Protein AF-0000000075233741 (afdb_homodimer)

Secondary structure (DSSP, 8-state):
-EEEEEEEEEEETTEEEEEEEEEETTT-EEEEEETTEEEEEEETTS--EEEEE-GGG-EEEEEE-STTT-EEEEETTEEHHHHHHHHHHHEEEEEEE-TTS-EEEEEEESSTTS--EEETTEEPS-PEEE---SSEEEEEEEETTEEEEEEEEEEEEEEEEEEETTEEEPBP---B-/-EEEEEEEEEEETTEEEEEEEEEETTT-EEEEEETTEEEEEEETTS--EEEEE-GGG-EEEEEE-STTT-EEEEETTEEHHHHHHHHHHHEEEEEEE-TTS-EEEEEEESSTTS--EEETTEEPS-PEEE---SSEEEEEEEETTEEEEEEEEEEEEEEEEEEETTEEEPBP---B-

Sequence (354 aa):
MSMIIRRYDIPISYRWYEIVIEVEKESGRRKIFLDSALKVEDQVYQLVAHILDIQEGTKILIKDFDDTFGYTVIVGEKTLDQHIQDHSLTHTTWEVTLPGAAKTKVVANKEPKEETVYFRGKKLPGIKRTKVLAAFCDLEWKYNEVEFKIEFRLERTWTETLVMDKTIVDHFQPRQGMSMIIRRYDIPISYRWYEIVIEVEKESGRRKIFLDSALKVEDQVYQLVAHILDIQEGTKILIKDFDDTFGYTVIVGEKTLDQHIQDHSLTHTTWEVTLPGAAKTKVVANKEPKEETVYFRGKKLPGIKRTKVLAAFCDLEWKYNEVEFKIEFRLERTWTETLVMDKTIVDHFQPRQG

Nearest PDB structures (foldseek):
  6vis-assembly1_A  TM=2.564E-01  e=1.716E+00  Homo sapiens
  6wp1-assembly2_D  TM=2.550E-01  e=1.806E+00  Homo sapiens
  6e6l-assembly1_A-2  TM=2.573E-01  e=3.173E+00  Homo sapiens
  6e7m-assembly1_A  TM=2.531E-01  e=2.721E+00  Homo sapiens
  6e51-assembly1_A  TM=2.012E-01  e=4.314E+00  Homo sapiens

Solvent-accessible surface area (backbone atoms only — not comparable to full-atom values): 19240 Å² total; per-residue (Å²): 108,62,30,45,49,35,37,34,50,42,81,54,80,58,20,74,42,41,39,37,34,30,33,25,65,84,79,37,38,24,36,34,24,51,72,85,38,81,73,44,76,48,52,64,85,53,82,48,75,48,78,45,81,43,83,92,76,45,41,32,38,40,27,48,54,57,84,44,68,37,72,46,47,28,48,70,91,32,46,47,69,57,48,49,51,59,45,55,74,48,36,45,45,31,60,46,70,48,90,97,45,68,76,40,48,43,27,30,46,49,46,84,84,55,83,46,43,19,47,77,40,37,72,58,77,78,65,40,80,40,65,82,47,98,49,32,37,31,42,34,40,73,57,96,90,39,48,37,34,37,44,35,36,55,37,80,39,60,42,76,44,43,28,52,73,88,36,80,51,62,71,54,77,77,44,81,42,107,61,30,45,50,35,36,35,50,43,81,54,82,61,20,76,43,39,38,37,34,31,35,24,66,86,79,34,38,23,36,32,23,52,72,85,38,81,73,45,74,48,53,64,85,53,81,44,73,47,78,44,82,42,84,94,78,43,42,34,39,39,29,51,66,50,85,45,69,38,70,42,48,27,50,68,94,32,46,47,69,57,48,49,51,57,46,56,73,48,34,45,45,30,61,44,70,49,90,96,44,68,78,42,49,42,26,31,44,49,46,80,84,58,77,47,42,20,48,76,43,38,72,59,77,80,67,40,79,39,65,81,47,99,47,32,37,31,42,35,40,75,57,95,89,39,48,38,32,38,44,34,36,56,36,79,38,60,42,77,43,44,27,50,74,90,36,79,51,62,71,54,77,78,44,82,42

Structure (mmCIF, N/CA/C/O backbone):
data_AF-0000000075233741-model_v1
#
loop_
_entity.id
_entity.type
_entity.pdbx_description
1 polymer 'DUF4140 domain-containing protein'
#
loop_
_atom_site.group_PDB
_atom_site.id
_atom_site.type_symbol
_atom_site.label_atom_id
_atom_site.label_alt_id
_atom_site.label_comp_id
_atom_site.label_asym_id
_atom_site.label_entity_id
_atom_site.label_seq_id
_atom_site.pdbx_PDB_ins_code
_atom_site.Cartn_x
_atom_site.Cartn_y
_atom_site.Cartn_z
_atom_site.occupancy
_atom_site.B_iso_or_equiv
_atom_site.auth_seq_id
_atom_site.auth_comp_id
_atom_site.auth_asym_id
_atom_site.auth_atom_id
_atom_site.pdbx_PDB_model_num
ATOM 1 N N . MET A 1 1 ? 27.438 11.867 -4.887 1 67.62 1 MET A N 1
ATOM 2 C CA . MET A 1 1 ? 26.062 11.734 -5.355 1 67.62 1 MET A CA 1
ATOM 3 C C . MET A 1 1 ? 25.234 10.883 -4.395 1 67.62 1 MET A C 1
ATOM 5 O O . MET A 1 1 ? 25.656 9.805 -3.99 1 67.62 1 MET A O 1
ATOM 9 N N . SER A 1 2 ? 24.266 11.523 -3.67 1 74.75 2 SER A N 1
ATOM 10 C CA . SER A 1 2 ? 23.422 10.812 -2.725 1 74.75 2 SER A CA 1
ATOM 11 C C . SER A 1 2 ? 22.156 10.281 -3.406 1 74.75 2 SER A C 1
ATOM 13 O O . SER A 1 2 ? 21.672 10.875 -4.371 1 74.75 2 SER A O 1
ATOM 15 N N . MET A 1 3 ? 21.859 9.023 -3.02 1 74.06 3 MET A N 1
ATOM 16 C CA . MET A 1 3 ? 20.656 8.398 -3.564 1 74.06 3 MET A CA 1
ATOM 17 C C . MET A 1 3 ? 19.688 8.023 -2.451 1 74.06 3 MET A C 1
ATOM 19 O O . MET A 1 3 ? 20.109 7.578 -1.381 1 74.06 3 MET A O 1
ATOM 23 N N . ILE A 1 4 ? 18.406 8.328 -2.746 1 78.69 4 ILE A N 1
ATOM 24 C CA . ILE A 1 4 ? 17.391 7.844 -1.825 1 78.69 4 ILE A CA 1
ATOM 25 C C . ILE A 1 4 ? 17.141 6.355 -2.072 1 78.69 4 ILE A C 1
ATOM 27 O O . ILE A 1 4 ? 16.797 5.957 -3.188 1 78.69 4 ILE A O 1
ATOM 31 N N . ILE A 1 5 ? 17.281 5.555 -1.015 1 76.25 5 ILE A N 1
ATOM 32 C CA . ILE A 1 5 ? 17.156 4.113 -1.216 1 76.25 5 ILE A CA 1
ATOM 33 C C . ILE A 1 5 ? 15.828 3.631 -0.645 1 76.25 5 ILE A C 1
ATOM 35 O O . ILE A 1 5 ? 15.281 2.615 -1.089 1 76.25 5 ILE A O 1
ATOM 39 N N . ARG A 1 6 ? 15.258 4.391 0.344 1 81.44 6 ARG A N 1
ATOM 40 C CA . ARG A 1 6 ? 13.992 3.977 0.932 1 81.44 6 ARG A CA 1
ATOM 41 C C . ARG A 1 6 ? 13.172 5.184 1.379 1 81.44 6 ARG A C 1
ATOM 43 O O . ARG A 1 6 ? 13.734 6.207 1.771 1 81.44 6 ARG A O 1
ATOM 50 N N . ARG A 1 7 ? 11.945 4.969 1.289 1 85.38 7 ARG A N 1
ATOM 51 C CA . ARG A 1 7 ? 10.977 5.918 1.831 1 85.38 7 ARG A CA 1
ATOM 52 C C . ARG A 1 7 ? 9.867 5.195 2.59 1 85.38 7 ARG A C 1
ATOM 54 O O . ARG A 1 7 ? 9.359 4.172 2.129 1 85.38 7 ARG A O 1
ATOM 61 N N . TYR A 1 8 ? 9.562 5.668 3.729 1 88.69 8 TYR A N 1
ATOM 62 C CA . TYR A 1 8 ? 8.477 5.102 4.523 1 88.69 8 TYR A CA 1
ATOM 63 C C . TYR A 1 8 ? 7.484 6.184 4.945 1 88.69 8 TYR A C 1
ATOM 65 O O . TYR A 1 8 ? 7.883 7.23 5.465 1 88.69 8 TYR A O 1
ATOM 73 N N . ASP A 1 9 ? 6.262 5.961 4.652 1 91.06 9 ASP A N 1
ATOM 74 C CA . ASP A 1 9 ? 5.184 6.793 5.184 1 91.06 9 ASP A CA 1
ATOM 75 C C . ASP A 1 9 ? 4.574 6.164 6.434 1 91.06 9 ASP A C 1
ATOM 77 O O . ASP A 1 9 ? 4.188 4.992 6.422 1 91.06 9 ASP A O 1
ATOM 81 N N . ILE A 1 10 ? 4.492 6.953 7.465 1 92.31 10 ILE A N 1
ATOM 82 C CA . ILE A 1 10 ? 4.078 6.398 8.75 1 92.31 10 ILE A CA 1
ATOM 83 C C . ILE A 1 10 ? 2.971 7.258 9.352 1 92.31 10 ILE A C 1
ATOM 85 O O . ILE A 1 10 ? 3.189 8.43 9.672 1 92.31 10 ILE A O 1
ATOM 89 N N . PRO A 1 11 ? 1.856 6.66 9.492 1 93.38 11 PRO A N 1
ATOM 90 C CA . PRO A 1 11 ? 0.782 7.418 10.141 1 93.38 11 PRO A CA 1
ATOM 91 C C . PRO A 1 11 ? 0.886 7.41 11.664 1 93.38 11 PRO A C 1
ATOM 93 O O . PRO A 1 11 ? 0.882 6.34 12.281 1 93.38 11 PRO A O 1
ATOM 96 N N . ILE A 1 12 ? 1.012 8.656 12.305 1 90.5 12 ILE A N 1
ATOM 97 C CA . ILE A 1 12 ? 1.014 8.789 13.75 1 90.5 12 ILE A CA 1
ATOM 98 C C . ILE A 1 12 ? 0.085 9.93 14.164 1 90.5 12 ILE A C 1
ATOM 100 O O . ILE A 1 12 ? 0.279 11.078 13.758 1 90.5 12 ILE A O 1
ATOM 104 N N . SER A 1 13 ? -0.897 9.734 15.062 1 84.44 13 SER A N 1
ATOM 105 C CA . SER A 1 13 ? -1.799 10.734 15.617 1 84.44 13 SER A CA 1
ATOM 106 C C . SER A 1 13 ? -2.428 11.586 14.516 1 84.44 13 SER A C 1
ATOM 108 O O . SER A 1 13 ? -2.406 12.812 14.578 1 84.44 13 SER A O 1
ATOM 110 N N . TYR A 1 14 ? -2.922 10.992 13.438 1 87.94 14 TYR A N 1
ATOM 111 C CA . TYR A 1 14 ? -3.668 11.602 12.344 1 87.94 14 TYR A CA 1
ATOM 112 C C . TYR A 1 14 ? -2.746 12.414 11.438 1 87.94 14 TYR A C 1
ATOM 114 O O . TYR A 1 14 ? -3.203 13.289 10.695 1 87.94 14 TYR A O 1
ATOM 122 N N . ARG A 1 15 ? -1.486 12.195 11.656 1 90.06 15 ARG A N 1
ATOM 123 C CA . ARG A 1 15 ? -0.48 12.805 10.797 1 90.06 15 ARG A CA 1
ATOM 124 C C . ARG A 1 15 ? 0.412 11.75 10.156 1 90.06 15 ARG A C 1
ATOM 126 O O . ARG A 1 15 ? 0.735 10.742 10.789 1 90.06 15 ARG A O 1
ATOM 133 N N . TRP A 1 16 ? 0.786 12.016 8.922 1 92.25 16 TRP A N 1
ATOM 134 C CA . TRP A 1 16 ? 1.686 11.102 8.227 1 92.25 16 TRP A CA 1
ATOM 135 C C . TRP A 1 16 ? 3.111 11.641 8.219 1 92.25 16 TRP A C 1
ATOM 137 O O . TRP A 1 16 ? 3.346 12.789 7.832 1 92.25 16 TRP A O 1
ATOM 147 N N . TYR A 1 17 ? 4.008 10.883 8.703 1 91.94 17 TYR A N 1
ATOM 148 C CA . TYR A 1 17 ? 5.434 11.188 8.688 1 91.94 17 TYR A CA 1
ATOM 149 C C . TYR A 1 17 ? 6.137 10.438 7.562 1 91.94 17 TYR A C 1
ATOM 151 O O . TYR A 1 17 ? 5.645 9.414 7.086 1 91.94 17 TYR A O 1
ATOM 159 N N . GLU A 1 18 ? 7.176 11.008 7.191 1 91.56 18 GLU A N 1
ATOM 160 C CA . GLU A 1 18 ? 7.973 10.359 6.148 1 91.56 18 GLU A CA 1
ATOM 161 C C . GLU A 1 18 ? 9.406 10.125 6.617 1 91.56 18 GLU A C 1
ATOM 163 O O . GLU A 1 18 ? 10.039 11.023 7.164 1 91.56 18 GLU A O 1
ATOM 168 N N . ILE A 1 19 ? 9.859 8.93 6.441 1 91.06 19 ILE A N 1
ATOM 169 C CA . ILE A 1 19 ? 11.266 8.602 6.648 1 91.06 19 ILE A CA 1
ATOM 170 C C . ILE A 1 19 ? 11.953 8.383 5.301 1 91.06 19 ILE A C 1
ATOM 172 O O . ILE A 1 19 ? 11.438 7.652 4.449 1 91.06 19 ILE A O 1
ATOM 176 N N . VAL A 1 20 ? 13.031 9.039 5.117 1 88.06 20 VAL A N 1
ATOM 177 C CA . VAL A 1 20 ? 13.805 8.883 3.889 1 88.06 20 VAL A CA 1
ATOM 178 C C . VAL A 1 20 ? 15.219 8.414 4.227 1 88.06 20 VAL A C 1
ATOM 180 O O . VAL A 1 20 ? 15.875 8.969 5.113 1 88.06 20 VAL A O 1
ATOM 183 N N . ILE A 1 21 ? 15.656 7.473 3.611 1 84.94 21 ILE A N 1
ATOM 184 C CA . ILE A 1 21 ? 17.016 6.973 3.773 1 84.94 21 ILE A CA 1
ATOM 185 C C . ILE A 1 21 ? 17.828 7.25 2.508 1 84.94 21 ILE A C 1
ATOM 187 O O . ILE A 1 21 ? 17.484 6.754 1.43 1 84.94 21 ILE A O 1
ATOM 191 N N . GLU A 1 22 ? 18.797 7.98 2.723 1 83.94 22 GLU A N 1
ATOM 192 C CA . GLU A 1 22 ? 19.703 8.359 1.639 1 83.94 22 GLU A CA 1
ATOM 193 C C . GLU A 1 22 ? 21.094 7.785 1.854 1 83.94 22 GLU A C 1
ATOM 195 O O . GLU A 1 22 ? 21.578 7.738 2.984 1 83.94 22 GLU A O 1
ATOM 200 N N . VAL A 1 23 ? 21.719 7.41 0.748 1 79.31 23 VAL A N 1
ATOM 201 C CA . VAL A 1 23 ? 23.078 6.895 0.831 1 79.31 23 VAL A CA 1
ATOM 202 C C . VAL A 1 23 ? 23.953 7.598 -0.196 1 79.31 23 VAL A C 1
ATOM 204 O O . VAL A 1 23 ? 23.562 7.762 -1.354 1 79.31 23 VAL A O 1
ATOM 207 N N . GLU A 1 24 ? 25.016 8.07 0.326 1 79.62 24 GLU A N 1
ATOM 208 C CA . GLU A 1 24 ? 26.031 8.586 -0.583 1 79.62 24 GLU A CA 1
ATOM 209 C C . GLU A 1 24 ? 26.859 7.453 -1.189 1 79.62 24 GLU A C 1
ATOM 211 O O . GLU A 1 24 ? 27.484 6.684 -0.466 1 79.62 24 GLU A O 1
ATOM 216 N N . LYS A 1 25 ? 26.906 7.461 -2.439 1 70.62 25 LYS A N 1
ATOM 217 C CA . LYS A 1 25 ? 27.5 6.332 -3.154 1 70.62 25 LYS A CA 1
ATOM 218 C C . LYS A 1 25 ? 29 6.246 -2.906 1 70.62 25 LYS A C 1
ATOM 220 O O . LYS A 1 25 ? 29.531 5.156 -2.693 1 70.62 25 LYS A O 1
ATOM 225 N N . GLU A 1 26 ? 29.703 7.305 -3.021 1 76.12 26 GLU A N 1
ATOM 226 C CA . GLU A 1 26 ? 31.156 7.312 -2.945 1 76.12 26 GLU A CA 1
ATOM 227 C C . GLU A 1 26 ? 31.641 7.004 -1.529 1 76.12 26 GLU A C 1
ATOM 229 O O . GLU A 1 26 ? 32.531 6.168 -1.336 1 76.12 26 GLU A O 1
ATOM 234 N N . SER A 1 27 ? 31.016 7.516 -0.591 1 79.12 27 SER A N 1
ATOM 235 C CA . SER A 1 27 ? 31.5 7.422 0.781 1 79.12 27 SER A CA 1
ATOM 236 C C . SER A 1 27 ? 30.781 6.32 1.549 1 79.12 27 SER A C 1
ATOM 238 O O . SER A 1 27 ? 31.25 5.883 2.604 1 79.12 27 SER A O 1
ATOM 240 N N . GLY A 1 28 ? 29.562 5.934 1.057 1 77 28 GLY A N 1
ATOM 241 C CA . GLY A 1 28 ? 28.75 4.984 1.804 1 77 28 GLY A CA 1
ATOM 242 C C . GLY A 1 28 ? 28.047 5.609 2.99 1 77 28 GLY A C 1
ATOM 243 O O . GLY A 1 28 ? 27.438 4.906 3.803 1 77 28 GLY A O 1
ATOM 244 N N . ARG A 1 29 ? 28.125 6.914 3.004 1 86.19 29 ARG A N 1
ATOM 245 C CA . ARG A 1 29 ? 27.453 7.621 4.09 1 86.19 29 ARG A CA 1
ATOM 246 C C . ARG A 1 29 ? 25.938 7.543 3.941 1 86.19 29 ARG A C 1
ATOM 248 O O . ARG A 1 29 ? 25.406 7.766 2.854 1 86.19 29 ARG A O 1
ATOM 255 N N . ARG A 1 30 ? 25.266 7.105 5.031 1 86.38 30 ARG A N 1
ATOM 256 C CA . ARG A 1 30 ? 23.812 6.992 5.062 1 86.38 30 ARG A CA 1
ATOM 257 C C . ARG A 1 30 ? 23.203 8.102 5.902 1 86.38 30 ARG A C 1
ATOM 259 O O . ARG A 1 30 ? 23.688 8.414 6.988 1 86.38 30 ARG A O 1
ATOM 266 N N . LYS A 1 31 ? 22.266 8.656 5.332 1 91 31 LYS A N 1
ATOM 267 C CA . LYS A 1 31 ? 21.5 9.68 6.031 1 91 31 LYS A CA 1
ATOM 268 C C . LYS A 1 31 ? 20.031 9.289 6.145 1 91 31 LYS A C 1
ATOM 270 O O . LYS A 1 31 ? 19.438 8.836 5.168 1 91 31 LYS A O 1
ATOM 275 N N . ILE A 1 32 ? 19.5 9.414 7.324 1 90.5 32 ILE A N 1
ATOM 276 C CA . ILE A 1 32 ? 18.094 9.148 7.551 1 90.5 32 ILE A CA 1
ATOM 277 C C . ILE A 1 32 ? 17.375 10.438 7.945 1 90.5 32 ILE A C 1
ATOM 279 O O . ILE A 1 32 ? 17.781 11.109 8.898 1 90.5 32 ILE A O 1
ATOM 283 N N . PHE A 1 33 ? 16.406 10.711 7.199 1 93.19 33 PHE A N 1
ATOM 284 C CA . PHE A 1 33 ? 15.641 11.93 7.43 1 93.19 33 PHE A CA 1
ATOM 285 C C . PHE A 1 33 ? 14.25 11.602 7.957 1 93.19 33 PHE A C 1
ATOM 287 O O . PHE A 1 33 ? 13.617 10.641 7.504 1 93.19 33 PHE A O 1
ATOM 294 N N . LEU A 1 34 ? 13.742 12.352 8.898 1 92.5 34 LEU A N 1
ATOM 295 C CA . LEU A 1 34 ? 12.352 12.375 9.352 1 92.5 34 LEU A CA 1
ATOM 296 C C . LEU A 1 34 ? 11.695 13.711 9.023 1 92.5 34 LEU A C 1
ATOM 298 O O . LEU A 1 34 ? 12.031 14.734 9.617 1 92.5 34 LEU A O 1
ATOM 302 N N . ASP A 1 35 ? 10.727 13.695 8.141 1 89.75 35 ASP A N 1
ATOM 303 C CA . ASP A 1 35 ? 10.102 14.914 7.648 1 89.75 35 ASP A CA 1
ATOM 304 C C . ASP A 1 35 ? 11.148 15.953 7.262 1 89.75 35 ASP A C 1
ATOM 306 O O . ASP A 1 35 ? 11.094 17.109 7.711 1 89.75 35 ASP A O 1
ATOM 310 N N . SER A 1 36 ? 12.164 15.602 6.559 1 89.38 36 SER A N 1
ATOM 311 C CA . SER A 1 36 ? 13.203 16.438 5.953 1 89.38 36 SER A CA 1
ATOM 312 C C . SER A 1 36 ? 14.273 16.812 6.973 1 89.38 36 SER A C 1
ATOM 314 O O . SER A 1 36 ? 15.258 17.469 6.629 1 89.38 36 SER A O 1
ATOM 316 N N . ALA A 1 37 ? 14.031 16.438 8.258 1 92.56 37 ALA A N 1
ATOM 317 C CA . ALA A 1 37 ? 15.055 16.672 9.266 1 92.56 37 ALA A CA 1
ATOM 318 C C . ALA A 1 37 ? 16.047 15.523 9.328 1 92.56 37 ALA A C 1
ATOM 320 O O . ALA A 1 37 ? 15.664 14.367 9.484 1 92.56 37 ALA A O 1
ATOM 321 N N . LEU A 1 38 ? 17.297 15.82 9.328 1 94.56 38 LEU A N 1
ATOM 322 C CA . LEU A 1 38 ? 18.344 14.805 9.445 1 94.56 38 LEU A CA 1
ATOM 323 C C . LEU A 1 38 ? 18.406 14.258 10.867 1 94.56 38 LEU A C 1
ATOM 325 O O . LEU A 1 38 ? 18.625 15.016 11.812 1 94.56 38 LEU A O 1
ATOM 329 N N . LYS A 1 39 ? 18.188 12.977 10.953 1 92.56 39 LYS A N 1
ATOM 330 C CA . LYS A 1 39 ? 18.141 12.383 12.281 1 92.56 39 LYS A CA 1
ATOM 331 C C . LYS A 1 39 ? 19.375 11.508 12.539 1 92.56 39 LYS A C 1
ATOM 333 O O . LYS A 1 39 ? 19.828 11.406 13.68 1 92.56 39 LYS A O 1
ATOM 338 N N . VAL A 1 40 ? 19.812 10.836 11.5 1 91.31 40 VAL A N 1
ATOM 339 C CA . VAL A 1 40 ? 20.906 9.883 11.648 1 91.31 40 VAL A CA 1
ATOM 340 C C . VAL A 1 40 ? 21.891 10.062 10.492 1 91.31 40 VAL A C 1
ATOM 342 O O . VAL A 1 40 ? 21.5 10.289 9.352 1 91.31 40 VAL A O 1
ATOM 345 N N . GLU A 1 41 ? 23.109 10.023 10.797 1 91.44 41 GLU A N 1
ATOM 346 C CA . GLU A 1 41 ? 24.172 9.93 9.812 1 91.44 41 GLU A CA 1
ATOM 347 C C . GLU A 1 41 ? 25.188 8.844 10.195 1 91.44 41 GLU A C 1
ATOM 349 O O . GLU A 1 41 ? 25.734 8.859 11.297 1 91.44 41 GLU A O 1
ATOM 354 N N . ASP A 1 42 ? 25.297 7.883 9.406 1 88.62 42 ASP A N 1
ATOM 355 C CA . ASP A 1 42 ? 26.25 6.809 9.672 1 88.62 42 ASP A CA 1
ATOM 356 C C . ASP A 1 42 ? 26.719 6.156 8.375 1 88.62 42 ASP A C 1
ATOM 358 O O . ASP A 1 42 ? 26.672 6.777 7.312 1 88.62 42 ASP A O 1
ATOM 362 N N . GLN A 1 43 ? 27.312 4.883 8.539 1 81.19 43 GLN A N 1
ATOM 363 C CA . GLN A 1 43 ? 27.766 4.137 7.371 1 81.19 43 GLN A CA 1
ATOM 364 C C . GLN A 1 43 ? 26.781 3.031 7.012 1 81.19 43 GLN A C 1
ATOM 366 O O . GLN A 1 43 ? 26.328 2.281 7.883 1 81.19 43 GLN A O 1
ATOM 371 N N . VAL A 1 44 ? 26.422 2.971 5.727 1 74.62 44 VAL A N 1
ATOM 372 C CA . VAL A 1 44 ? 25.391 2.064 5.238 1 74.62 44 VAL A CA 1
ATOM 373 C C . VAL A 1 44 ? 25.797 0.618 5.508 1 74.62 44 VAL A C 1
ATOM 375 O O . VAL A 1 44 ? 24.938 -0.261 5.645 1 74.62 44 VAL A O 1
ATOM 378 N N . TYR A 1 45 ? 27.047 0.293 5.652 1 69.38 45 TYR A N 1
ATOM 379 C CA . TYR A 1 45 ? 27.531 -1.072 5.82 1 69.38 45 TYR A CA 1
ATOM 380 C C . TYR A 1 45 ? 27.469 -1.501 7.281 1 69.38 45 TYR A C 1
ATOM 382 O O . TYR A 1 45 ? 27.656 -2.678 7.598 1 69.38 45 TYR A O 1
ATOM 390 N N . GLN A 1 46 ? 27.156 -0.524 8.117 1 69.06 46 GLN A N 1
ATOM 391 C CA . GLN A 1 46 ? 26.984 -0.877 9.523 1 69.06 46 GLN A CA 1
ATOM 392 C C . GLN A 1 46 ? 25.516 -1.235 9.812 1 69.06 46 GLN A C 1
ATOM 394 O O . GLN A 1 46 ? 24.609 -0.479 9.477 1 69.06 46 GLN A O 1
ATOM 399 N N . LEU A 1 47 ? 25.344 -2.562 9.984 1 62.69 47 LEU A N 1
ATOM 400 C CA . LEU A 1 47 ? 24 -2.975 10.398 1 62.69 47 LEU A CA 1
ATOM 401 C C . LEU A 1 47 ? 23.625 -2.344 11.734 1 62.69 47 LEU A C 1
ATOM 403 O O . LEU A 1 47 ? 24.25 -2.639 12.758 1 62.69 47 LEU A O 1
ATOM 407 N N . VAL A 1 48 ? 22.922 -1.278 11.578 1 70.12 48 VAL A N 1
ATOM 408 C CA . VAL A 1 48 ? 22.578 -0.615 12.836 1 70.12 48 VAL A CA 1
ATOM 409 C C . VAL A 1 48 ? 21.078 -0.423 12.938 1 70.12 48 VAL A C 1
ATOM 411 O O . VAL A 1 48 ? 20.359 -0.545 11.938 1 70.12 48 VAL A O 1
ATOM 414 N N . ALA A 1 49 ? 20.625 -0.511 14.172 1 81.88 49 ALA A N 1
ATOM 415 C CA . ALA A 1 49 ? 19.266 -0.128 14.523 1 81.88 49 ALA A CA 1
ATOM 416 C C . ALA A 1 49 ? 19.219 1.278 15.117 1 81.88 49 ALA A C 1
ATOM 418 O O . ALA A 1 49 ? 20.094 1.651 15.906 1 81.88 49 ALA A O 1
ATOM 419 N N . HIS A 1 50 ? 18.406 2.111 14.531 1 88.44 50 HIS A N 1
ATOM 420 C CA . HIS A 1 50 ? 18.234 3.469 15.039 1 88.44 50 HIS A CA 1
ATOM 421 C C . HIS A 1 50 ? 16.828 3.686 15.586 1 88.44 50 HIS A C 1
ATOM 423 O O . HIS A 1 50 ? 15.859 3.17 15.023 1 88.44 50 HIS A O 1
ATOM 429 N N . ILE A 1 51 ? 16.781 4.355 16.672 1 88.62 51 ILE A N 1
ATOM 430 C CA . ILE A 1 51 ? 15.492 4.75 17.234 1 88.62 51 ILE A CA 1
ATOM 431 C C . ILE A 1 51 ? 15.242 6.234 16.969 1 88.62 51 ILE A C 1
ATOM 433 O O . ILE A 1 51 ? 16.094 7.074 17.281 1 88.62 51 ILE A O 1
ATOM 437 N N . LEU A 1 52 ? 14.195 6.484 16.297 1 90.69 52 LEU A N 1
ATOM 438 C CA . LEU A 1 52 ? 13.773 7.859 16.047 1 90.69 52 LEU A CA 1
ATOM 439 C C . LEU A 1 52 ? 12.609 8.242 16.953 1 90.69 52 LEU A C 1
ATOM 441 O O . LEU A 1 52 ? 11.633 7.504 17.078 1 90.69 52 LEU A O 1
ATOM 445 N N . ASP A 1 53 ? 12.75 9.352 17.562 1 88.19 53 ASP A N 1
ATOM 446 C CA . ASP A 1 53 ? 11.695 9.867 18.422 1 88.19 53 ASP A CA 1
ATOM 447 C C . ASP A 1 53 ? 10.758 10.797 17.656 1 88.19 53 ASP A C 1
ATOM 449 O O . ASP A 1 53 ? 11.203 11.766 17.047 1 88.19 53 ASP A O 1
ATOM 453 N N . ILE A 1 54 ? 9.562 10.242 17.578 1 81.44 54 ILE A N 1
ATOM 454 C CA . ILE A 1 54 ? 8.547 11.109 16.984 1 81.44 54 ILE A CA 1
ATOM 455 C C . ILE A 1 54 ? 7.812 11.867 18.094 1 81.44 54 ILE A C 1
ATOM 457 O O . ILE A 1 54 ? 7.809 11.438 19.25 1 81.44 54 ILE A O 1
ATOM 461 N N . GLN A 1 55 ? 7.215 12.914 17.672 1 69.56 55 GLN A N 1
ATOM 462 C CA . GLN A 1 55 ? 6.453 13.703 18.641 1 69.56 55 GLN A CA 1
ATOM 463 C C . GLN A 1 55 ? 5.383 12.867 19.328 1 69.56 55 GLN A C 1
ATOM 465 O O . GLN A 1 55 ? 4.977 11.82 18.797 1 69.56 55 GLN A O 1
ATOM 470 N N . GLU A 1 56 ? 5.121 13.07 20.5 1 67.62 56 GLU A N 1
ATOM 471 C CA . GLU A 1 56 ? 4.043 12.555 21.328 1 67.62 56 GLU A CA 1
ATOM 472 C C . GLU A 1 56 ? 4.426 11.219 21.969 1 67.62 56 GLU A C 1
ATOM 474 O O . GLU A 1 56 ? 3.561 10.383 22.25 1 67.62 56 GLU A O 1
ATOM 479 N N . GLY A 1 57 ? 5.695 10.836 21.828 1 75.19 57 GLY A N 1
ATOM 480 C CA . GLY A 1 57 ? 6.141 9.695 22.609 1 75.19 57 GLY A CA 1
ATOM 481 C C . GLY A 1 57 ? 6.25 8.422 21.797 1 75.19 57 GLY A C 1
ATOM 482 O O . GLY A 1 57 ? 6.645 7.375 22.328 1 75.19 57 GLY A O 1
ATOM 483 N N . THR A 1 58 ? 5.91 8.5 20.547 1 84.12 58 THR A N 1
ATOM 484 C CA . THR A 1 58 ? 6.023 7.309 19.719 1 84.12 58 THR A CA 1
ATOM 485 C C . THR A 1 58 ? 7.453 7.137 19.219 1 84.12 58 THR A C 1
ATOM 487 O O . THR A 1 58 ? 8.094 8.109 18.812 1 84.12 58 THR A O 1
ATOM 490 N N . LYS A 1 59 ? 7.902 5.863 19.375 1 88.69 59 LYS A N 1
ATOM 491 C CA . LYS A 1 59 ? 9.242 5.543 18.906 1 88.69 59 LYS A CA 1
ATOM 492 C C . LYS A 1 59 ? 9.18 4.672 17.641 1 88.69 59 LYS A C 1
ATOM 494 O O . LYS A 1 59 ? 8.328 3.789 17.531 1 88.69 59 LYS A O 1
ATOM 499 N N . ILE A 1 60 ? 10.086 5.016 16.734 1 89.06 60 ILE A N 1
ATOM 500 C CA . ILE A 1 60 ? 10.227 4.207 15.523 1 89.06 60 ILE A CA 1
ATOM 501 C C . ILE A 1 60 ? 11.594 3.537 15.508 1 89.06 60 ILE A C 1
ATOM 503 O O . ILE A 1 60 ? 12.625 4.207 15.664 1 89.06 60 ILE A O 1
ATOM 507 N N . LEU A 1 61 ? 11.57 2.311 15.453 1 87.31 61 LEU A N 1
ATOM 508 C CA . LEU A 1 61 ? 12.812 1.557 15.297 1 87.31 61 LEU A CA 1
ATOM 509 C C . LEU A 1 61 ? 13.047 1.202 13.828 1 87.31 61 LEU A C 1
ATOM 511 O O . LEU A 1 61 ? 12.172 0.645 13.172 1 87.31 61 LEU A O 1
ATOM 515 N N . ILE A 1 62 ? 14.109 1.604 13.273 1 84.56 62 ILE A N 1
ATOM 516 C CA . ILE A 1 62 ? 14.531 1.23 11.93 1 84.56 62 ILE A CA 1
ATOM 517 C C . ILE A 1 62 ? 15.758 0.32 12 1 84.56 62 ILE A C 1
ATOM 519 O O . ILE A 1 62 ? 16.797 0.707 12.547 1 84.56 62 ILE A O 1
ATOM 523 N N . LYS A 1 63 ? 15.516 -0.838 11.562 1 81.19 63 LYS A N 1
ATOM 524 C CA . LYS A 1 63 ? 16.594 -1.809 11.641 1 81.19 63 LYS A CA 1
ATOM 525 C C . LYS A 1 63 ? 16.969 -2.334 10.258 1 81.19 63 LYS A C 1
ATOM 527 O O . LYS A 1 63 ? 16.094 -2.646 9.453 1 81.19 63 LYS A O 1
ATOM 532 N N . ASP A 1 64 ? 18.281 -2.252 10.086 1 68.12 64 ASP A N 1
ATOM 533 C CA . ASP A 1 64 ? 18.781 -2.871 8.867 1 68.12 64 ASP A CA 1
ATOM 534 C C . ASP A 1 64 ? 18.609 -4.387 8.914 1 68.12 64 ASP A C 1
ATOM 536 O O . ASP A 1 64 ? 18.828 -5.012 9.953 1 68.12 64 ASP A O 1
ATOM 540 N N . PHE A 1 65 ? 17.688 -4.82 8.203 1 61.38 65 PHE A N 1
ATOM 541 C CA . PHE A 1 65 ? 17.578 -6.273 8.227 1 61.38 65 PHE A CA 1
ATOM 542 C C . PHE A 1 65 ? 18.875 -6.922 7.781 1 61.38 65 PHE A C 1
ATOM 544 O O . PHE A 1 65 ? 19.969 -6.461 8.141 1 61.38 65 PHE A O 1
ATOM 551 N N . ASP A 1 66 ? 18.812 -7.781 6.641 1 56 66 ASP A N 1
ATOM 552 C CA . ASP A 1 66 ? 19.922 -8.586 6.129 1 56 66 ASP A CA 1
ATOM 553 C C . ASP A 1 66 ? 20.656 -7.848 5.016 1 56 66 ASP A C 1
ATOM 555 O O . ASP A 1 66 ? 20.328 -6.703 4.695 1 56 66 ASP A O 1
ATOM 559 N N . ASP A 1 67 ? 21.734 -8.367 4.676 1 49.59 67 ASP A N 1
ATOM 560 C CA . ASP A 1 67 ? 22.641 -7.93 3.617 1 49.59 67 ASP A CA 1
ATOM 561 C C . ASP A 1 67 ? 21.859 -7.434 2.402 1 49.59 67 ASP A C 1
ATOM 563 O O . ASP A 1 67 ? 22.453 -7.07 1.384 1 49.59 67 ASP A O 1
ATOM 567 N N . THR A 1 68 ? 20.469 -7.32 2.615 1 48.91 68 THR A N 1
ATOM 568 C CA . THR A 1 68 ? 19.703 -6.977 1.42 1 48.91 68 THR A CA 1
ATOM 569 C C . THR A 1 68 ? 19.203 -5.531 1.487 1 48.91 68 THR A C 1
ATOM 571 O O . THR A 1 68 ? 18.359 -5.121 0.695 1 48.91 68 THR A O 1
ATOM 574 N N . PHE A 1 69 ? 19.984 -4.676 2.314 1 53.66 69 PHE A N 1
ATOM 575 C CA . PHE A 1 69 ? 19.625 -3.275 2.49 1 53.66 69 PHE A CA 1
ATOM 576 C C . PHE A 1 69 ? 18.125 -3.131 2.766 1 53.66 69 PHE A C 1
ATOM 578 O O . PHE A 1 69 ? 17.5 -2.15 2.354 1 53.66 69 PHE A O 1
ATOM 585 N N . GLY A 1 70 ? 17.562 -4.215 3.242 1 63.72 70 GLY A N 1
ATOM 586 C CA . GLY A 1 70 ? 16.188 -4.102 3.713 1 63.72 70 GLY A CA 1
ATOM 587 C C . GLY A 1 70 ? 16.078 -3.504 5.102 1 63.72 70 GLY A C 1
ATOM 588 O O . GLY A 1 70 ? 17.062 -3.486 5.852 1 63.72 70 GLY A O 1
ATOM 589 N N . TYR A 1 71 ? 15.078 -2.721 5.254 1 75.31 71 TYR A N 1
ATOM 590 C CA . TYR A 1 71 ? 14.859 -2.115 6.562 1 75.31 71 TYR A CA 1
ATOM 591 C C . TYR A 1 71 ? 13.555 -2.613 7.18 1 75.31 71 TYR A C 1
ATOM 593 O O . TYR A 1 71 ? 12.578 -2.848 6.473 1 75.31 71 TYR A O 1
ATOM 601 N N . THR A 1 72 ? 13.711 -3.01 8.422 1 78.56 72 THR A N 1
ATOM 602 C CA . THR A 1 72 ? 12.508 -3.215 9.219 1 78.56 72 THR A CA 1
ATOM 603 C C . THR A 1 72 ? 12.164 -1.956 10.008 1 78.56 72 THR A C 1
ATOM 605 O O . THR A 1 72 ? 13.031 -1.355 10.641 1 78.56 72 THR A O 1
ATOM 608 N N . VAL A 1 73 ? 11 -1.558 9.812 1 86.69 73 VAL A N 1
ATOM 609 C CA . VAL A 1 73 ? 10.523 -0.39 10.547 1 86.69 73 VAL A CA 1
ATOM 610 C C . VAL A 1 73 ? 9.461 -0.815 11.555 1 86.69 73 VAL A C 1
ATOM 612 O O . VAL A 1 73 ? 8.484 -1.475 11.195 1 86.69 73 VAL A O 1
ATOM 615 N N . ILE A 1 74 ? 9.703 -0.518 12.812 1 88.25 74 ILE A N 1
ATOM 616 C CA . ILE A 1 74 ? 8.773 -0.828 13.898 1 88.25 74 ILE A CA 1
ATOM 617 C C . ILE A 1 74 ? 8.258 0.467 14.523 1 88.25 74 ILE A C 1
ATOM 619 O O . ILE A 1 74 ? 9.039 1.349 14.875 1 88.25 74 ILE A O 1
ATOM 623 N N . VAL A 1 75 ? 7.059 0.634 14.57 1 91.75 75 VAL A N 1
ATOM 624 C CA . VAL A 1 75 ? 6.414 1.787 15.188 1 91.75 75 VAL A CA 1
ATOM 625 C C . VAL A 1 75 ? 5.77 1.373 16.516 1 91.75 75 VAL A C 1
ATOM 627 O O . VAL A 1 75 ? 4.793 0.62 16.531 1 91.75 75 VAL A O 1
ATOM 630 N N . GLY A 1 76 ? 6.297 1.866 17.594 1 88.19 76 GLY A N 1
ATOM 631 C CA . GLY A 1 76 ? 5.871 1.338 18.875 1 88.19 76 GLY A CA 1
ATOM 632 C C . GLY A 1 76 ? 6.191 -0.135 19.047 1 88.19 76 GLY A C 1
ATOM 633 O O . GLY A 1 76 ? 7.359 -0.512 19.172 1 88.19 76 GLY A O 1
ATOM 634 N N . GLU A 1 77 ? 5.164 -0.999 19 1 87.56 77 GLU A N 1
ATOM 635 C CA . GLU A 1 77 ? 5.367 -2.43 19.203 1 87.56 77 GLU A CA 1
ATOM 636 C C . GLU A 1 77 ? 4.941 -3.227 17.984 1 87.56 77 GLU A C 1
ATOM 638 O O . GLU A 1 77 ? 4.879 -4.457 18.016 1 87.56 77 GLU A O 1
ATOM 643 N N . LYS A 1 78 ? 4.691 -2.498 16.906 1 90.38 78 LYS A N 1
ATOM 644 C CA . LYS A 1 78 ? 4.164 -3.156 15.719 1 90.38 78 LYS A CA 1
ATOM 645 C C . LYS A 1 78 ? 5.059 -2.9 14.508 1 90.38 78 LYS A C 1
ATOM 647 O O . LYS A 1 78 ? 5.695 -1.851 14.406 1 90.38 78 LYS A O 1
ATOM 652 N N . THR A 1 79 ? 5.035 -3.863 13.625 1 87.19 79 THR A N 1
ATOM 653 C CA . THR A 1 79 ? 5.672 -3.6 12.344 1 87.19 79 THR A CA 1
ATOM 654 C C . THR A 1 79 ? 4.961 -2.467 11.602 1 87.19 79 THR A C 1
ATOM 656 O O . THR A 1 79 ? 3.789 -2.191 11.859 1 87.19 79 THR A O 1
ATOM 659 N N . LEU A 1 80 ? 5.629 -1.812 10.703 1 88.69 80 LEU A N 1
ATOM 660 C CA . LEU A 1 80 ? 5.027 -0.721 9.945 1 88.69 80 LEU A CA 1
ATOM 661 C C . LEU A 1 80 ? 3.795 -1.202 9.188 1 88.69 80 LEU A C 1
ATOM 663 O O . LEU A 1 80 ? 2.771 -0.517 9.156 1 88.69 80 LEU A O 1
ATOM 667 N N . ASP A 1 81 ? 3.906 -2.398 8.625 1 82.25 81 ASP A N 1
ATOM 668 C CA . ASP A 1 81 ? 2.783 -2.949 7.875 1 82.25 81 ASP A CA 1
ATOM 669 C C . ASP A 1 81 ? 1.545 -3.086 8.758 1 82.25 81 ASP A C 1
ATOM 671 O O . ASP A 1 81 ? 0.45 -2.672 8.375 1 82.25 81 ASP A O 1
ATOM 675 N N . GLN A 1 82 ? 1.703 -3.678 9.891 1 83.69 82 GLN A N 1
ATOM 676 C CA . GLN A 1 82 ? 0.596 -3.854 10.828 1 83.69 82 GLN A CA 1
ATOM 677 C C . GLN A 1 82 ? 0.058 -2.508 11.297 1 83.69 82 GLN A C 1
ATOM 679 O O . GLN A 1 82 ? -1.155 -2.328 11.43 1 83.69 82 GLN A O 1
ATOM 684 N N . HIS A 1 83 ? 0.986 -1.653 11.562 1 90.81 83 HIS A N 1
ATOM 685 C CA . HIS A 1 83 ? 0.614 -0.32 12.023 1 90.81 83 HIS A CA 1
ATOM 686 C C . HIS A 1 83 ? -0.253 0.397 11 1 90.81 83 HIS A C 1
ATOM 688 O O . HIS A 1 83 ? -1.276 0.99 11.344 1 90.81 83 HIS A O 1
ATOM 694 N N . ILE A 1 84 ? 0.115 0.288 9.742 1 88.62 84 ILE A N 1
ATOM 695 C CA . ILE A 1 84 ? -0.627 0.932 8.664 1 88.62 84 ILE A CA 1
ATOM 696 C C . ILE A 1 84 ? -1.984 0.253 8.492 1 88.62 84 ILE A C 1
ATOM 698 O O . ILE A 1 84 ? -3 0.924 8.297 1 88.62 84 ILE A O 1
ATOM 702 N N . GLN A 1 85 ? -2.002 -1.039 8.594 1 83.69 85 GLN A N 1
ATOM 703 C CA . GLN A 1 85 ? -3.258 -1.773 8.5 1 83.69 85 GLN A CA 1
ATOM 704 C C . GLN A 1 85 ? -4.234 -1.342 9.586 1 83.69 85 GLN A C 1
ATOM 706 O O . GLN A 1 85 ? -5.41 -1.094 9.312 1 83.69 85 GLN A O 1
ATOM 711 N N . ASP A 1 86 ? -3.709 -1.234 10.789 1 88.06 86 ASP A N 1
ATOM 712 C CA . ASP A 1 86 ? -4.551 -0.791 11.891 1 88.06 86 ASP A CA 1
ATOM 713 C C . ASP A 1 86 ? -5.113 0.605 11.633 1 88.06 86 ASP A C 1
ATOM 715 O O . ASP A 1 86 ? -6.293 0.864 11.883 1 88.06 86 ASP A O 1
ATOM 719 N N . HIS A 1 87 ? -4.266 1.432 11.18 1 90.44 87 HIS A N 1
ATOM 720 C CA . HIS A 1 87 ? -4.684 2.791 10.859 1 90.44 87 HIS A CA 1
ATOM 721 C C . HIS A 1 87 ? -5.754 2.793 9.766 1 90.44 87 HIS A C 1
ATOM 723 O O . HIS A 1 87 ? -6.746 3.516 9.867 1 90.44 87 HIS A O 1
ATOM 729 N N . SER A 1 88 ? -5.578 1.955 8.781 1 87.25 88 SER A N 1
ATOM 730 C CA . SER A 1 88 ? -6.461 1.927 7.625 1 87.25 88 SER A CA 1
ATOM 731 C C . SER A 1 88 ? -7.828 1.353 7.98 1 87.25 88 SER A C 1
ATOM 733 O O . SER A 1 88 ? -8.797 1.533 7.242 1 87.25 88 SER A O 1
ATOM 735 N N . LEU A 1 89 ? -7.969 0.69 9.133 1 84.19 89 LEU A N 1
ATOM 736 C CA . LEU A 1 89 ? -9.25 0.134 9.562 1 84.19 89 LEU A CA 1
ATOM 737 C C . LEU A 1 89 ? -10.195 1.239 10.008 1 84.19 89 LEU A C 1
ATOM 739 O O . LEU A 1 89 ? -11.414 1.112 9.867 1 84.19 89 LEU A O 1
ATOM 743 N N . THR A 1 90 ? -9.602 2.344 10.438 1 89.38 90 THR A N 1
ATOM 744 C CA . THR A 1 90 ? -10.469 3.334 11.062 1 89.38 90 THR A CA 1
ATOM 745 C C . THR A 1 90 ? -10.352 4.68 10.352 1 89.38 90 THR A C 1
ATOM 747 O O . THR A 1 90 ? -11.234 5.535 10.484 1 89.38 90 THR A O 1
ATOM 750 N N . HIS A 1 91 ? -9.227 4.852 9.656 1 93 91 HIS A N 1
ATOM 751 C CA . HIS A 1 91 ? -9.016 6.156 9.047 1 93 91 HIS A CA 1
ATOM 752 C C . HIS A 1 91 ? -8.664 6.016 7.566 1 93 91 HIS A C 1
ATOM 754 O O . HIS A 1 91 ? -8.148 4.984 7.137 1 93 91 HIS A O 1
ATOM 760 N N . THR A 1 92 ? -8.992 7.035 6.875 1 92.56 92 THR A N 1
ATOM 761 C CA . THR A 1 92 ? -8.617 7.156 5.473 1 92.56 92 THR A CA 1
ATOM 762 C C . THR A 1 92 ? -7.805 8.422 5.234 1 92.56 92 THR A C 1
ATOM 764 O O . THR A 1 92 ? -7.949 9.406 5.965 1 92.56 92 THR A O 1
ATOM 767 N N . THR A 1 93 ? -6.918 8.328 4.309 1 94.75 93 THR A N 1
ATOM 768 C CA . THR A 1 93 ? -6.039 9.453 4.016 1 94.75 93 THR A CA 1
ATOM 769 C C . THR A 1 93 ? -6.074 9.797 2.529 1 94.75 93 THR A C 1
ATOM 771 O O . THR A 1 93 ? -6.121 8.906 1.683 1 94.75 93 THR A O 1
ATOM 774 N N . TRP A 1 94 ? -6.102 11.047 2.219 1 94.19 94 TRP A N 1
ATOM 775 C CA . TRP A 1 94 ? -5.914 11.594 0.876 1 94.19 94 TRP A CA 1
ATOM 776 C C . TRP A 1 94 ? -4.734 12.562 0.838 1 94.19 94 TRP A C 1
ATOM 778 O O . TRP A 1 94 ? -4.371 13.141 1.861 1 94.19 94 TRP A O 1
ATOM 788 N N . GLU A 1 95 ? -4.113 12.609 -0.265 1 92.56 95 GLU 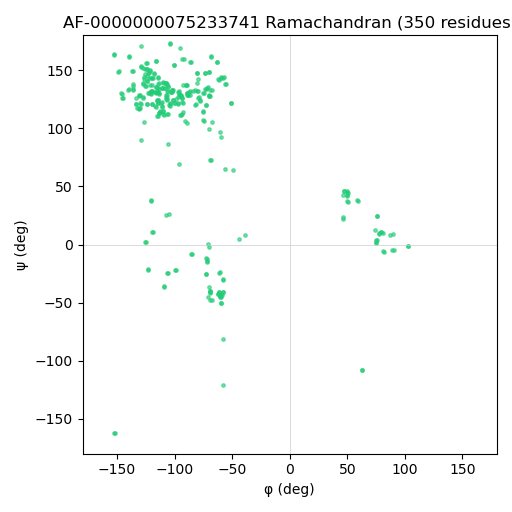A N 1
ATOM 789 C CA . GLU A 1 95 ? -3.084 13.617 -0.486 1 92.56 95 GLU A CA 1
ATOM 790 C C . GLU A 1 95 ? -3.574 14.703 -1.436 1 92.56 95 GLU A C 1
ATOM 792 O O . GLU A 1 95 ? -4.043 14.414 -2.535 1 92.56 95 GLU A O 1
ATOM 797 N N . VAL A 1 96 ? -3.477 15.938 -0.981 1 92.56 96 VAL A N 1
ATOM 798 C CA . VAL A 1 96 ? -3.973 17.062 -1.772 1 92.56 96 VAL A CA 1
ATOM 799 C C . VAL A 1 96 ? -2.869 18.094 -1.948 1 92.56 96 VAL A C 1
ATOM 801 O O . VAL A 1 96 ? -1.922 18.156 -1.159 1 92.56 96 VAL A O 1
ATOM 804 N N . THR A 1 97 ? -2.965 18.781 -3.035 1 90.38 97 THR A N 1
ATOM 805 C CA . THR A 1 97 ? -2.098 19.922 -3.287 1 90.38 97 THR A CA 1
ATOM 806 C C . THR A 1 97 ? -2.906 21.219 -3.332 1 90.38 97 THR A C 1
ATOM 808 O O . THR A 1 97 ? -3.725 21.406 -4.234 1 90.38 97 THR A O 1
ATOM 811 N N . LEU A 1 98 ? -2.688 22.016 -2.324 1 86.75 98 LEU A N 1
ATOM 812 C CA . LEU A 1 98 ? -3.361 23.312 -2.27 1 86.75 98 LEU A CA 1
ATOM 813 C C . LEU A 1 98 ? -2.648 24.328 -3.15 1 86.75 98 LEU A C 1
ATOM 815 O O . LEU A 1 98 ? -1.444 24.219 -3.391 1 86.75 98 LEU A O 1
ATOM 819 N N . PRO A 1 99 ? -3.443 25.203 -3.674 1 84.12 99 PRO A N 1
ATOM 820 C CA . PRO A 1 99 ? -2.795 26.234 -4.477 1 84.12 99 PRO A CA 1
ATOM 821 C C . PRO A 1 99 ? -1.643 26.922 -3.74 1 84.12 99 PRO A C 1
ATOM 823 O O . PRO A 1 99 ? -1.833 27.453 -2.645 1 84.12 99 PRO A O 1
ATOM 826 N N . GLY A 1 100 ? -0.458 26.844 -4.328 1 84.31 100 GLY A N 1
ATOM 827 C CA . GLY A 1 100 ? 0.712 27.516 -3.787 1 84.31 100 GLY A CA 1
ATOM 828 C C . GLY A 1 100 ? 1.288 26.828 -2.566 1 84.31 100 GLY A C 1
ATOM 829 O O . GLY A 1 100 ? 2.133 27.391 -1.867 1 84.31 100 GLY A O 1
ATOM 830 N N . ALA A 1 101 ? 0.718 25.766 -2.213 1 82.25 101 ALA A N 1
ATOM 831 C CA . ALA A 1 101 ? 1.181 25.078 -1.01 1 82.25 101 ALA A CA 1
ATOM 832 C C . ALA A 1 101 ? 1.747 23.703 -1.347 1 82.25 101 ALA A C 1
ATOM 834 O O . ALA A 1 101 ? 1.529 23.188 -2.445 1 82.25 101 ALA A O 1
ATOM 835 N N . ALA A 1 102 ? 2.525 23.25 -0.495 1 81.69 102 ALA A N 1
ATOM 836 C CA . ALA A 1 102 ? 3.074 21.906 -0.648 1 81.69 102 ALA A CA 1
ATOM 837 C C . ALA A 1 102 ? 1.988 20.844 -0.471 1 81.69 102 ALA A C 1
ATOM 839 O O . ALA A 1 102 ? 0.919 21.125 0.075 1 81.69 102 ALA A O 1
ATOM 840 N N . LYS A 1 103 ? 2.303 19.688 -0.947 1 86.75 103 LYS A N 1
ATOM 841 C CA . LYS A 1 103 ? 1.405 18.562 -0.754 1 86.75 103 LYS A CA 1
ATOM 842 C C . LYS A 1 103 ? 1.123 18.328 0.727 1 86.75 103 LYS A C 1
ATOM 844 O O . LYS A 1 103 ? 2.014 18.484 1.565 1 86.75 103 LYS A O 1
ATOM 849 N N . THR A 1 104 ? -0.171 18.047 0.937 1 87.62 104 THR A N 1
ATOM 850 C CA . THR A 1 104 ? -0.567 17.75 2.311 1 87.62 104 THR A CA 1
ATOM 851 C C . THR A 1 104 ? -1.573 16.609 2.355 1 87.62 104 THR A C 1
ATOM 853 O O . THR A 1 104 ? -2.139 16.234 1.327 1 87.62 104 THR A O 1
ATOM 856 N N . LYS A 1 105 ? -1.688 16.047 3.535 1 92.69 105 LYS A N 1
ATOM 857 C CA . LYS A 1 105 ? -2.576 14.891 3.68 1 92.69 105 LYS A CA 1
ATOM 858 C C . LYS A 1 105 ? -3.824 15.258 4.477 1 92.69 105 LYS A C 1
ATOM 860 O O . LYS A 1 105 ? -3.748 16.016 5.453 1 92.69 105 LYS A O 1
ATOM 865 N N . VAL A 1 106 ? -4.902 14.844 3.994 1 93.44 106 VAL A N 1
ATOM 866 C CA . VAL A 1 106 ? -6.168 14.898 4.711 1 93.44 106 VAL A CA 1
ATOM 867 C C . VAL A 1 106 ? -6.477 13.531 5.32 1 93.44 106 VAL A C 1
ATOM 869 O O . VAL A 1 106 ? -6.48 12.523 4.617 1 93.44 106 VAL A O 1
ATOM 872 N N . VAL A 1 107 ? -6.637 13.484 6.605 1 94.81 107 VAL A N 1
ATOM 873 C CA . VAL A 1 107 ? -6.969 12.242 7.297 1 94.81 107 VAL A CA 1
ATOM 874 C C . VAL A 1 107 ? -8.367 12.344 7.898 1 94.81 107 VAL A C 1
ATOM 876 O O . VAL A 1 107 ? -8.719 13.359 8.508 1 94.81 107 VAL A O 1
ATOM 879 N N . ALA A 1 108 ? -9.188 11.398 7.664 1 94.06 108 ALA A N 1
ATOM 880 C CA . ALA A 1 108 ? -10.539 11.398 8.211 1 94.06 108 ALA A CA 1
ATOM 881 C C . ALA A 1 108 ? -10.914 10.023 8.75 1 94.06 108 ALA A C 1
ATOM 883 O O . ALA A 1 108 ? -10.383 9.008 8.297 1 94.06 108 ALA A O 1
ATOM 884 N N . ASN A 1 109 ? -11.766 10.031 9.789 1 91.75 109 ASN A N 1
ATOM 885 C CA . ASN A 1 109 ? -12.375 8.773 10.211 1 91.75 109 ASN A CA 1
ATOM 886 C C . ASN A 1 109 ? -13.234 8.164 9.109 1 91.75 109 ASN A C 1
ATOM 888 O O . ASN A 1 109 ? -13.898 8.883 8.367 1 91.75 109 ASN A O 1
ATOM 892 N N . LYS A 1 110 ? -13.172 6.867 9.039 1 89.31 110 LYS A N 1
ATOM 893 C CA . LYS A 1 110 ? -13.93 6.18 7.996 1 89.31 110 LYS A CA 1
ATOM 894 C C . LYS A 1 110 ? -15.422 6.203 8.297 1 89.31 110 LYS A C 1
ATOM 896 O O . LYS A 1 110 ? -16.25 5.914 7.418 1 89.31 110 LYS A O 1
ATOM 901 N N . GLU A 1 111 ? -15.828 6.609 9.531 1 85.38 111 GLU A N 1
ATOM 902 C CA . GLU A 1 111 ? -17.219 6.773 9.914 1 85.38 111 GLU A CA 1
ATOM 903 C C . GLU A 1 111 ? -17.547 8.234 10.195 1 85.38 111 GLU A C 1
ATOM 905 O O . GLU A 1 111 ? -16.75 8.953 10.805 1 85.38 111 GLU A O 1
ATOM 910 N N . PRO A 1 112 ? -18.688 8.656 9.648 1 80.56 112 PRO A N 1
ATOM 911 C CA . PRO A 1 112 ? -19.047 10.062 9.844 1 80.56 112 PR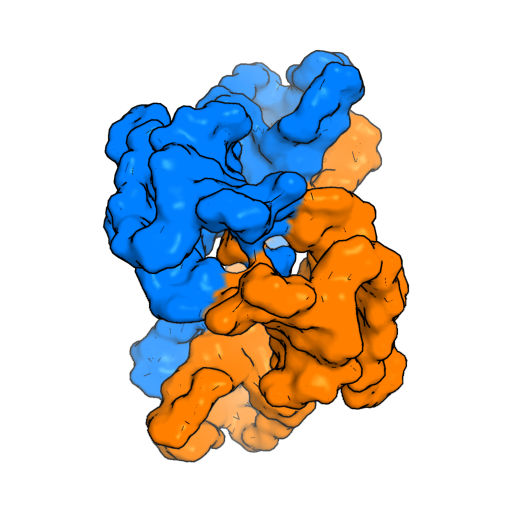O A CA 1
ATOM 912 C C . PRO A 1 112 ? -19.453 10.367 11.289 1 80.56 112 PRO A C 1
ATOM 914 O O . PRO A 1 112 ? -19.75 11.516 11.617 1 80.56 112 PRO A O 1
ATOM 917 N N . LYS A 1 113 ? -19.453 9.43 12.234 1 72.69 113 LYS A N 1
ATOM 918 C CA . LYS A 1 113 ? -19.875 9.68 13.602 1 72.69 113 LYS A CA 1
ATOM 919 C C . LYS A 1 113 ? -18.875 10.562 14.344 1 72.69 113 LYS A C 1
ATOM 921 O O . LYS A 1 113 ? -19.25 11.336 15.227 1 72.69 113 LYS A O 1
ATOM 926 N N . GLU A 1 114 ? -17.672 10.359 14.055 1 64.62 114 GLU A N 1
ATOM 927 C CA . GLU A 1 114 ? -16.656 11.164 14.727 1 64.62 114 GLU A CA 1
ATOM 928 C C . GLU A 1 114 ? -16.078 12.219 13.789 1 64.62 114 GLU A C 1
ATOM 930 O O . GLU A 1 114 ? -15.648 11.906 12.68 1 64.62 114 GLU A O 1
ATOM 935 N N . GLU A 1 115 ? -16.734 13.336 13.742 1 60.84 115 GLU A N 1
ATOM 936 C CA . GLU A 1 115 ? -16.391 14.477 12.891 1 60.84 115 GLU A CA 1
ATOM 937 C C . GLU A 1 115 ? -14.922 14.844 13.016 1 60.84 115 GLU A C 1
ATOM 939 O O . GLU A 1 115 ? -14.586 15.922 13.516 1 60.84 115 GLU A O 1
ATOM 944 N N . THR A 1 116 ? -14.117 13.797 12.539 1 81.88 116 THR A N 1
ATOM 945 C CA . THR A 1 116 ? -12.781 14.305 12.82 1 81.88 116 THR A CA 1
ATOM 946 C C . THR A 1 116 ? -11.898 14.211 11.578 1 81.88 116 THR A C 1
ATOM 948 O O . THR A 1 116 ? -11.484 13.125 11.18 1 81.88 116 THR A O 1
ATOM 951 N N . VAL A 1 117 ? -11.977 15.336 10.836 1 90.56 117 VAL A N 1
ATOM 952 C CA . VAL A 1 117 ? -11.023 15.5 9.742 1 90.56 117 VAL A CA 1
ATOM 953 C C . VAL A 1 117 ? -9.781 16.219 10.25 1 90.56 117 VAL A C 1
ATOM 955 O O . VAL A 1 117 ? -9.875 17.172 11.031 1 90.56 117 VAL A O 1
ATOM 958 N N . TYR A 1 118 ? -8.703 15.695 9.805 1 92.5 118 TYR A N 1
ATOM 959 C CA . TYR A 1 118 ? -7.434 16.234 10.273 1 92.5 118 TYR A CA 1
ATOM 960 C C . TYR A 1 118 ? -6.562 16.672 9.102 1 92.5 118 TYR A C 1
ATOM 962 O O . TYR A 1 118 ? -6.527 16 8.062 1 92.5 118 TYR A O 1
ATOM 970 N N . PHE A 1 119 ? -5.91 17.781 9.352 1 88.44 119 PHE A N 1
ATOM 971 C CA . PHE A 1 119 ? -4.855 18.266 8.469 1 88.44 119 PHE A CA 1
ATOM 972 C C . PHE A 1 119 ? -3.529 18.359 9.211 1 88.44 119 PHE A C 1
ATOM 974 O O . PHE A 1 119 ? -3.436 19.047 10.234 1 88.44 119 PHE A O 1
ATOM 981 N N . ARG A 1 120 ? -2.602 17.672 8.727 1 83.06 120 ARG A N 1
ATOM 982 C CA . ARG A 1 120 ? -1.278 17.656 9.344 1 83.06 120 ARG A CA 1
ATOM 983 C C . ARG A 1 120 ? -1.374 17.391 10.836 1 83.06 120 ARG A C 1
ATOM 985 O O . ARG A 1 120 ? -0.741 18.078 11.641 1 83.06 120 ARG A O 1
ATOM 992 N N . GLY A 1 121 ? -2.223 16.594 11.164 1 86.12 121 GLY A N 1
ATOM 993 C CA . GLY A 1 121 ? -2.334 16.141 12.547 1 86.12 121 GLY A CA 1
ATOM 994 C C . GLY A 1 121 ? -3.24 17.016 13.391 1 86.12 121 GLY A C 1
ATOM 995 O O . GLY A 1 121 ? -3.477 16.734 14.562 1 86.12 121 GLY A O 1
ATOM 996 N N . LYS A 1 122 ? -3.697 18.047 12.82 1 88.38 122 LYS A N 1
ATOM 997 C CA . LYS A 1 122 ? -4.578 18.953 13.555 1 88.38 122 LYS A CA 1
ATOM 998 C C . LYS A 1 122 ? -6.023 18.797 13.086 1 88.38 122 LYS A C 1
ATOM 1000 O O . LYS A 1 122 ? -6.293 18.781 11.883 1 88.38 122 LYS A O 1
ATOM 1005 N N . LYS A 1 123 ? -6.828 18.781 14.047 1 90.12 123 LYS A N 1
ATOM 1006 C CA . LYS A 1 123 ? -8.25 18.688 13.75 1 90.12 123 LYS A CA 1
ATOM 1007 C C . LYS A 1 123 ? -8.766 19.969 13.094 1 90.12 123 LYS A C 1
ATOM 1009 O O . LYS A 1 123 ? -8.445 21.062 13.547 1 90.12 123 LYS A O 1
ATOM 1014 N N . LEU A 1 124 ? -9.5 19.766 12.055 1 88.19 124 LEU A N 1
ATOM 1015 C CA . LEU A 1 124 ? -10.055 20.922 11.359 1 88.19 124 LEU A CA 1
ATOM 1016 C C . LEU A 1 124 ? -11.289 21.453 12.086 1 88.19 124 LEU A C 1
ATOM 1018 O O . LEU A 1 124 ? -12.188 20.688 12.43 1 88.19 124 LEU A O 1
ATOM 1022 N N . PRO A 1 125 ? -11.273 22.719 12.266 1 84.69 125 PRO A N 1
ATOM 1023 C CA . PRO A 1 125 ? -12.461 23.312 12.891 1 84.69 125 PRO A CA 1
ATOM 1024 C C . PRO A 1 125 ? -13.547 23.656 11.875 1 84.69 125 PRO A C 1
ATOM 1026 O O . PRO A 1 125 ? -13.273 23.75 10.68 1 84.69 125 PRO A O 1
ATOM 1029 N N . GLY A 1 126 ? -14.773 23.75 12.305 1 83.25 12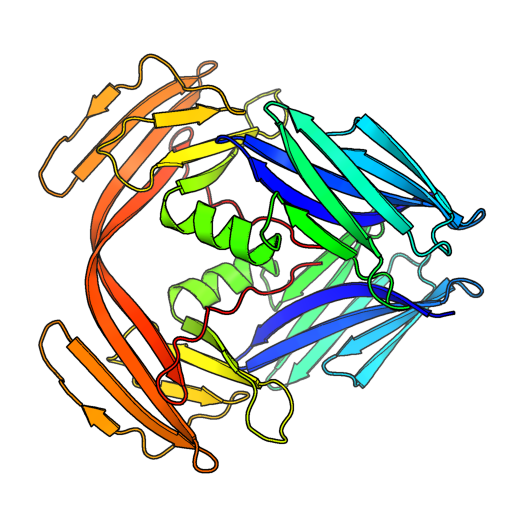6 GLY A N 1
ATOM 1030 C CA . GLY A 1 126 ? -15.875 24.312 11.531 1 83.25 126 GLY A CA 1
ATOM 1031 C C . GLY A 1 126 ? -16.375 23.375 10.445 1 83.25 126 GLY A C 1
ATOM 1032 O O . GLY A 1 126 ? -16.812 23.828 9.383 1 83.25 126 GLY A O 1
ATOM 1033 N N . ILE A 1 127 ? -16.172 22.203 10.633 1 88.69 127 ILE A N 1
ATOM 1034 C CA . ILE A 1 127 ? -16.688 21.266 9.648 1 88.69 127 ILE A CA 1
ATOM 1035 C C . ILE A 1 127 ? -18.219 21.219 9.727 1 88.69 127 ILE A C 1
ATOM 1037 O O . ILE A 1 127 ? -18.781 21.109 10.812 1 88.69 127 ILE A O 1
ATOM 1041 N N . LYS A 1 128 ? -18.859 21.406 8.602 1 88.38 128 LYS A N 1
ATOM 1042 C CA . LYS A 1 128 ? -20.312 21.344 8.508 1 88.38 128 LYS A CA 1
ATOM 1043 C C . LYS A 1 128 ? -20.781 19.969 8.062 1 88.38 128 LYS A C 1
ATOM 1045 O O . LYS A 1 128 ? -20.25 19.406 7.098 1 88.38 128 LYS A O 1
ATOM 1050 N N . ARG A 1 129 ? -21.656 19.469 8.812 1 87.25 129 ARG A N 1
ATOM 1051 C CA . ARG A 1 129 ? -22.297 18.219 8.414 1 87.25 129 ARG A CA 1
ATOM 1052 C C . ARG A 1 129 ? -23.578 18.484 7.629 1 87.25 129 ARG A C 1
ATOM 1054 O O . ARG A 1 129 ? -24.438 19.25 8.07 1 87.25 129 ARG A O 1
ATOM 1061 N N . THR A 1 130 ? -23.516 17.938 6.469 1 82.88 130 THR A N 1
ATOM 1062 C CA . THR A 1 130 ? -24.703 18.078 5.637 1 82.88 130 THR A CA 1
ATOM 1063 C C . THR A 1 130 ? -25.234 16.719 5.199 1 82.88 130 THR A C 1
ATOM 1065 O O . THR A 1 130 ? -24.484 15.742 5.141 1 82.88 130 THR A O 1
ATOM 1068 N N . LYS A 1 131 ? -26.562 16.484 4.828 1 74.44 131 LYS A N 1
ATOM 1069 C CA . LYS A 1 131 ? -27.219 15.273 4.355 1 74.44 131 LYS A CA 1
ATOM 1070 C C . LYS A 1 131 ? -27.094 14.148 5.379 1 74.44 131 LYS A C 1
ATOM 1072 O O . LYS A 1 131 ? -26.75 13.016 5.035 1 74.44 131 LYS A O 1
ATOM 1077 N N . VAL A 1 132 ? -27.203 14.57 6.609 1 69.19 132 VAL A N 1
ATOM 1078 C CA . VAL A 1 132 ? -27.109 13.609 7.699 1 69.19 132 VAL A CA 1
ATOM 1079 C C . VAL A 1 132 ? -28.344 12.695 7.684 1 69.19 132 VAL A C 1
ATOM 1081 O O . VAL A 1 132 ? -29.359 13 8.305 1 69.19 132 VAL A O 1
ATOM 1084 N N . LEU A 1 133 ? -28.266 11.875 6.699 1 76.56 133 LEU A N 1
ATOM 1085 C CA . LEU A 1 133 ? -29.281 10.844 6.578 1 76.56 133 LEU A CA 1
ATOM 1086 C C . LEU A 1 133 ? -28.734 9.484 7.008 1 76.56 133 LEU A C 1
ATOM 1088 O O . LEU A 1 133 ? -27.547 9.344 7.27 1 76.56 133 LEU A O 1
ATOM 1092 N N . ALA A 1 134 ? -29.609 8.5 7.082 1 76.62 134 ALA A N 1
ATOM 1093 C CA . ALA A 1 134 ? -29.266 7.176 7.582 1 76.62 134 ALA A CA 1
ATOM 1094 C C . ALA A 1 134 ? -28.125 6.566 6.762 1 76.62 134 ALA A C 1
ATOM 1096 O O . ALA A 1 134 ? -27.266 5.859 7.301 1 76.62 134 ALA A O 1
ATOM 1097 N N . ALA A 1 135 ? -28.047 6.918 5.488 1 84.94 135 ALA A N 1
ATOM 1098 C CA . ALA A 1 135 ? -27.078 6.23 4.648 1 84.94 135 ALA A CA 1
ATOM 1099 C C . ALA A 1 135 ? -26.141 7.223 3.973 1 84.94 135 ALA A C 1
ATOM 1101 O O . ALA A 1 135 ? -25.312 6.836 3.143 1 84.94 135 ALA A O 1
ATOM 1102 N N . PHE A 1 136 ? -26.344 8.586 4.312 1 87.38 136 PHE A N 1
ATOM 1103 C CA . PHE A 1 136 ? -25.516 9.609 3.682 1 87.38 136 PHE A CA 1
ATOM 1104 C C . PHE A 1 136 ? -25.125 10.688 4.688 1 87.38 136 PHE A C 1
ATOM 1106 O O . PHE A 1 136 ? -25.922 11.07 5.539 1 87.38 136 PHE A O 1
ATOM 1113 N N . CYS A 1 137 ? -23.875 10.984 4.641 1 89.25 137 CYS A N 1
ATOM 1114 C CA . CYS A 1 137 ? -23.375 12.117 5.414 1 89.25 137 CYS A CA 1
ATOM 1115 C C . CYS A 1 137 ? -22.25 12.836 4.664 1 89.25 137 CYS A C 1
ATOM 1117 O O . CYS A 1 137 ? -21.328 12.203 4.16 1 89.25 137 CYS A O 1
ATOM 1119 N N . ASP A 1 138 ? -22.438 14.086 4.516 1 92 138 ASP A N 1
ATOM 1120 C CA . ASP A 1 138 ? -21.375 14.875 3.902 1 92 138 ASP A CA 1
ATOM 1121 C C . ASP A 1 138 ? -20.734 15.82 4.918 1 92 138 ASP A C 1
ATOM 1123 O O . ASP A 1 138 ? -21.422 16.406 5.746 1 92 138 ASP A O 1
ATOM 1127 N N . LEU A 1 139 ? -19.422 15.852 4.898 1 92.25 139 LEU A N 1
ATOM 1128 C CA . LEU A 1 139 ? -18.656 16.844 5.645 1 92.25 139 LEU A CA 1
ATOM 1129 C C . LEU A 1 139 ? -18.062 17.891 4.711 1 92.25 139 LEU A C 1
ATOM 1131 O O . LEU A 1 139 ? -17.406 17.547 3.727 1 92.25 139 LEU A O 1
ATOM 1135 N N . GLU A 1 140 ? -18.375 19.109 5.004 1 92.94 140 GLU A N 1
ATOM 1136 C CA . GLU A 1 140 ? -17.906 20.188 4.133 1 92.94 140 GLU A CA 1
ATOM 1137 C C . GLU A 1 140 ? -17.141 21.234 4.926 1 92.94 140 GLU A C 1
ATOM 1139 O O . GLU A 1 140 ? -17.516 21.578 6.051 1 92.94 140 GLU A O 1
ATOM 1144 N N . TRP A 1 141 ? -16.031 21.625 4.289 1 92.62 141 TRP A N 1
ATOM 1145 C CA . TRP A 1 141 ? -15.281 22.734 4.883 1 92.62 141 TRP A CA 1
ATOM 1146 C C . TRP A 1 141 ? -14.508 23.5 3.816 1 92.62 141 TRP A C 1
ATOM 1148 O O . TRP A 1 141 ? -14.453 23.094 2.658 1 92.62 141 TRP A O 1
ATOM 1158 N N . LYS A 1 142 ? -14.156 24.672 4.312 1 90.5 142 LYS A N 1
ATOM 1159 C CA . LYS A 1 142 ? -13.312 25.5 3.467 1 90.5 142 LYS A CA 1
ATOM 1160 C C . LYS A 1 142 ? -11.938 25.719 4.102 1 90.5 142 LYS A C 1
ATOM 1162 O O . LYS A 1 142 ? -11.836 25.906 5.316 1 90.5 142 LYS A O 1
ATOM 1167 N N . TYR A 1 143 ? -10.938 25.5 3.299 1 87.88 143 TYR A N 1
ATOM 1168 C CA . TYR A 1 143 ? -9.57 25.734 3.752 1 87.88 143 TYR A CA 1
ATOM 1169 C C . TYR A 1 143 ? -8.781 26.516 2.705 1 87.88 143 TYR A C 1
ATOM 1171 O O . TYR A 1 143 ? -8.633 26.047 1.567 1 87.88 143 TYR A O 1
ATOM 1179 N N . ASN A 1 144 ? -8.273 27.672 3.049 1 85.62 144 ASN A N 1
ATOM 1180 C CA . ASN A 1 144 ? -7.535 28.547 2.137 1 85.62 144 ASN A CA 1
ATOM 1181 C C . ASN A 1 144 ? -8.297 28.766 0.833 1 85.62 144 ASN A C 1
ATOM 1183 O O . ASN A 1 144 ? -7.738 28.594 -0.252 1 85.62 144 ASN A O 1
ATOM 1187 N N . GLU A 1 145 ? -9.648 28.984 0.889 1 87.62 145 GLU A N 1
ATOM 1188 C CA . GLU A 1 145 ? -10.547 29.344 -0.204 1 87.62 145 GLU A CA 1
ATOM 1189 C C . GLU A 1 145 ? -10.828 28.141 -1.104 1 87.62 145 GLU A C 1
ATOM 1191 O O . GLU A 1 145 ? -11.383 28.297 -2.193 1 87.62 145 GLU A O 1
ATOM 1196 N N . VAL A 1 146 ? -10.32 27.047 -0.72 1 91.06 146 VAL A N 1
ATOM 1197 C CA . VAL A 1 146 ? -10.617 25.812 -1.446 1 91.06 146 VAL A CA 1
ATOM 1198 C C . VAL A 1 146 ? -11.758 25.062 -0.751 1 91.06 146 VAL A C 1
ATOM 1200 O O . VAL A 1 146 ? -11.758 24.922 0.475 1 91.06 146 VAL A O 1
ATOM 1203 N N . GLU A 1 147 ? -12.711 24.641 -1.521 1 94.25 147 GLU A N 1
ATOM 1204 C CA . GLU A 1 147 ? -13.844 23.906 -0.972 1 94.25 147 GLU A CA 1
ATOM 1205 C C . GLU A 1 147 ? -13.555 22.422 -0.915 1 94.25 147 GLU A C 1
ATOM 1207 O O . GLU A 1 147 ? -13.102 21.828 -1.897 1 94.25 147 GLU A O 1
ATOM 1212 N N . PHE A 1 148 ? -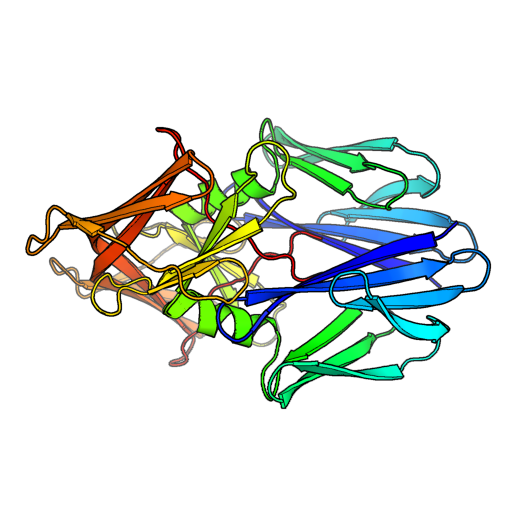13.766 21.875 0.238 1 95 148 PHE A N 1
ATOM 1213 C CA . PHE A 1 148 ? -13.602 20.438 0.438 1 95 148 PHE A CA 1
ATOM 1214 C C . PHE A 1 148 ? -14.93 19.797 0.842 1 95 148 PHE A C 1
ATOM 1216 O O . PHE A 1 148 ? -15.742 20.422 1.521 1 95 148 PHE A O 1
ATOM 1223 N N . LYS A 1 149 ? -15.078 18.578 0.394 1 94.88 149 LYS A N 1
ATOM 1224 C CA . LYS A 1 149 ? -16.234 17.781 0.795 1 94.88 149 LYS A CA 1
ATOM 1225 C C . LYS A 1 149 ? -15.852 16.297 0.909 1 94.88 149 LYS A C 1
ATOM 1227 O O . LYS A 1 149 ? -15.156 15.766 0.043 1 94.88 149 LYS A O 1
ATOM 1232 N N . ILE A 1 150 ? -16.156 15.648 1.984 1 94.25 150 ILE A N 1
ATOM 1233 C CA . ILE A 1 150 ? -16.109 14.195 2.064 1 94.25 150 ILE A CA 1
ATOM 1234 C C . ILE A 1 150 ? -17.531 13.625 2 1 94.25 150 ILE A C 1
ATOM 1236 O O . ILE A 1 150 ? -18.375 13.969 2.824 1 94.25 150 ILE A O 1
ATOM 1240 N N . GLU A 1 151 ? -17.797 12.844 1.04 1 93.19 151 GLU A N 1
ATOM 1241 C CA . GLU A 1 151 ? -19.078 12.164 0.889 1 93.19 151 GLU A CA 1
ATOM 1242 C C . GLU A 1 151 ? -19.031 10.758 1.489 1 93.19 151 GLU A C 1
ATOM 1244 O O . GLU A 1 151 ? -18.312 9.891 0.994 1 93.19 151 GLU A O 1
ATOM 1249 N N . PHE A 1 152 ? -19.75 10.57 2.576 1 91.44 152 PHE A N 1
ATOM 1250 C CA . PHE A 1 152 ? -19.906 9.25 3.174 1 91.44 152 PHE A CA 1
ATOM 1251 C C . PHE A 1 152 ? -21.172 8.578 2.67 1 91.44 152 PHE A C 1
ATOM 1253 O O . PHE A 1 152 ? -22.25 9.172 2.682 1 91.44 152 PHE A O 1
ATOM 1260 N N . ARG A 1 153 ? -21.094 7.391 2.199 1 90.31 153 ARG A N 1
ATOM 1261 C CA . ARG A 1 153 ? -22.234 6.59 1.747 1 90.31 153 ARG A CA 1
ATOM 1262 C C . ARG A 1 153 ? -22.203 5.203 2.379 1 90.31 153 ARG A C 1
ATOM 1264 O O . ARG A 1 153 ? -21.156 4.559 2.439 1 90.31 153 ARG A O 1
ATOM 1271 N N . LEU A 1 154 ? -23.203 4.918 3.031 1 87.06 154 LEU A N 1
ATOM 1272 C CA . LEU A 1 154 ? -23.344 3.566 3.561 1 87.06 154 LEU A CA 1
ATOM 1273 C C . LEU A 1 154 ? -23.719 2.582 2.457 1 87.06 154 LEU A C 1
ATOM 1275 O O . LEU A 1 154 ? -24.781 2.707 1.842 1 87.06 154 LEU A O 1
ATOM 1279 N N . GLU A 1 155 ? -22.797 1.795 2.088 1 85.62 155 GLU A N 1
ATOM 1280 C CA . GLU A 1 155 ? -23.016 0.834 1.01 1 85.62 155 GLU A CA 1
ATOM 1281 C C . GLU A 1 155 ? -22.828 -0.598 1.503 1 85.62 155 GLU A C 1
ATOM 1283 O O . GLU A 1 155 ? -22.156 -0.833 2.51 1 85.62 155 GLU A O 1
ATOM 1288 N N . ARG A 1 156 ? -23.703 -1.411 0.92 1 84.62 156 ARG A N 1
ATOM 1289 C CA . ARG A 1 156 ? -23.484 -2.83 1.171 1 84.62 156 ARG A CA 1
ATOM 1290 C C . ARG A 1 156 ? -22.297 -3.348 0.356 1 84.62 156 ARG A C 1
ATOM 1292 O O . ARG A 1 156 ? -22.297 -3.246 -0.873 1 84.62 156 ARG A O 1
ATOM 1299 N N . THR A 1 157 ? -21.297 -3.719 1.063 1 86.31 157 THR A N 1
ATOM 1300 C CA . THR A 1 157 ? -20.109 -4.227 0.385 1 86.31 157 THR A CA 1
ATOM 1301 C C . THR A 1 157 ? -19.719 -5.594 0.93 1 86.31 157 THR A C 1
ATOM 1303 O O . THR A 1 157 ? -19.891 -5.867 2.119 1 86.31 157 THR A O 1
ATOM 1306 N N . TRP A 1 158 ? -19.25 -6.367 -0.034 1 87.25 158 TRP A N 1
ATOM 1307 C CA . TRP A 1 158 ? -18.734 -7.656 0.40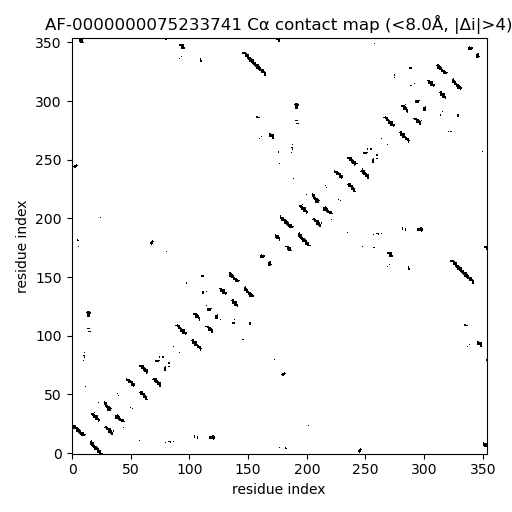5 1 87.25 158 TRP A CA 1
ATOM 1308 C C . TRP A 1 158 ? -17.375 -7.492 1.077 1 87.25 158 TRP A C 1
ATOM 1310 O O . TRP A 1 158 ? -16.531 -6.734 0.6 1 87.25 158 TRP A O 1
ATOM 1320 N N . THR A 1 159 ? -17.312 -8.094 2.221 1 88.81 159 THR A N 1
ATOM 1321 C CA . THR A 1 159 ? -16 -8.219 2.857 1 88.81 159 THR A CA 1
ATOM 1322 C C . THR A 1 159 ? -15.508 -9.664 2.789 1 88.81 159 THR A C 1
ATOM 1324 O O . THR A 1 159 ? -16.297 -10.602 2.865 1 88.81 159 THR A O 1
ATOM 1327 N N . GLU A 1 160 ? -14.25 -9.852 2.512 1 91 160 GLU A N 1
ATOM 1328 C CA . GLU A 1 160 ? -13.664 -11.18 2.359 1 91 160 GLU A CA 1
ATOM 1329 C C . GLU A 1 160 ? -12.602 -11.438 3.422 1 91 160 GLU A C 1
ATOM 1331 O O . GLU A 1 160 ? -11.758 -10.578 3.688 1 91 160 GLU A O 1
ATOM 1336 N N . THR A 1 161 ? -12.68 -12.57 4.082 1 93.25 161 THR A N 1
ATOM 1337 C CA . THR A 1 161 ? -11.688 -13.039 5.047 1 93.25 161 THR A CA 1
ATOM 1338 C C . THR A 1 161 ? -11.164 -14.414 4.656 1 93.25 161 THR A C 1
ATOM 1340 O O . THR A 1 161 ? -11.938 -15.359 4.496 1 93.25 161 THR A O 1
ATOM 1343 N N . LEU A 1 162 ? -9.898 -14.484 4.465 1 95.25 162 LEU A N 1
ATOM 1344 C CA . LEU A 1 162 ? -9.297 -15.781 4.172 1 95.25 162 LEU A CA 1
ATOM 1345 C C . LEU A 1 162 ? -8.898 -16.5 5.461 1 95.25 162 LEU A C 1
ATOM 1347 O O . LEU A 1 162 ? -8.258 -15.906 6.332 1 95.25 162 LEU A O 1
ATOM 1351 N N . VAL A 1 163 ? -9.32 -17.703 5.578 1 95.62 163 VAL A N 1
ATOM 1352 C CA . VAL A 1 163 ? -8.961 -18.562 6.695 1 95.62 163 VAL A CA 1
ATOM 1353 C C . VAL A 1 163 ? -8.172 -19.766 6.188 1 95.62 163 VAL A C 1
ATOM 1355 O O . VAL A 1 163 ? -8.633 -20.484 5.297 1 95.62 163 VAL A O 1
ATOM 1358 N N . MET A 1 164 ? -6.969 -19.906 6.641 1 95 164 MET A N 1
ATOM 1359 C CA . MET A 1 164 ? -6.117 -21.062 6.336 1 95 164 MET A CA 1
ATOM 1360 C C . MET A 1 164 ? -5.867 -21.891 7.582 1 95 164 MET A C 1
ATOM 1362 O O . MET A 1 164 ? -5.211 -21.438 8.523 1 95 164 MET A O 1
ATOM 1366 N N . ASP A 1 165 ? -6.336 -23.109 7.621 1 92.62 165 ASP A N 1
ATOM 1367 C CA . ASP A 1 165 ? -6.223 -24.016 8.758 1 92.62 165 ASP A CA 1
ATOM 1368 C C . ASP A 1 165 ? -6.672 -23.328 10.047 1 92.62 165 ASP A C 1
ATOM 1370 O O . ASP A 1 165 ? -5.945 -23.328 11.047 1 92.62 165 ASP A O 1
ATOM 1374 N N . LYS A 1 166 ? -7.734 -22.641 10.047 1 90.31 166 LYS A N 1
ATOM 1375 C CA . LYS A 1 166 ? -8.461 -22.047 11.164 1 90.31 166 LYS A CA 1
ATOM 1376 C C . LYS A 1 166 ? -7.789 -20.75 11.625 1 90.31 166 LYS A C 1
ATOM 1378 O O . LYS A 1 166 ? -8.078 -20.25 12.711 1 90.31 166 LYS A O 1
ATOM 1383 N N . THR A 1 167 ? -6.855 -20.297 10.836 1 93.06 167 THR A N 1
ATOM 1384 C CA . THR A 1 167 ? -6.207 -19.031 11.172 1 93.06 167 THR A CA 1
ATOM 1385 C C . THR A 1 167 ? -6.484 -17.984 10.102 1 93.06 167 THR A C 1
ATOM 1387 O O . THR A 1 167 ? -6.391 -18.266 8.906 1 93.06 167 THR A O 1
ATOM 1390 N N . ILE A 1 168 ? -6.805 -16.797 10.57 1 92.62 168 ILE A N 1
ATOM 1391 C CA . ILE A 1 168 ? -7.078 -15.711 9.641 1 92.62 168 ILE A CA 1
ATOM 1392 C C . ILE A 1 168 ? -5.773 -15.227 9.008 1 92.62 168 ILE A C 1
ATOM 1394 O O . ILE A 1 168 ? -4.758 -15.086 9.703 1 92.62 168 ILE A O 1
ATOM 1398 N N . VAL A 1 169 ? -5.812 -15.055 7.703 1 92.31 169 VAL A N 1
ATOM 1399 C CA . VAL A 1 169 ? -4.66 -14.555 6.961 1 92.31 169 VAL A CA 1
ATOM 1400 C C . VAL A 1 169 ? -4.859 -13.07 6.637 1 92.31 169 VAL A C 1
ATOM 1402 O O . VAL A 1 169 ? -5.906 -12.68 6.117 1 92.31 169 VAL A O 1
ATOM 1405 N N . ASP A 1 170 ? -3.812 -12.297 6.891 1 85.56 170 ASP A N 1
ATOM 1406 C CA . ASP A 1 170 ? -3.91 -10.867 6.617 1 85.56 170 ASP A CA 1
ATOM 1407 C C . ASP A 1 170 ? -3.85 -10.594 5.113 1 85.56 170 ASP A C 1
ATOM 1409 O O . ASP A 1 170 ? -3.174 -11.312 4.375 1 85.56 170 ASP A O 1
ATOM 1413 N N . HIS A 1 171 ? -4.551 -9.562 4.746 1 88.25 171 HIS A N 1
ATOM 1414 C CA . HIS A 1 171 ? -4.492 -9.141 3.348 1 88.25 171 HIS A CA 1
ATOM 1415 C C . HIS A 1 171 ? -3.066 -8.781 2.939 1 88.25 171 HIS A C 1
ATOM 1417 O O . HIS A 1 171 ? -2.309 -8.227 3.736 1 88.25 171 HIS A O 1
ATOM 1423 N N . PHE A 1 172 ? -2.844 -9.109 1.802 1 87.94 172 PHE A N 1
ATOM 1424 C CA . PHE A 1 172 ? -1.529 -8.805 1.248 1 87.94 172 PHE A CA 1
ATOM 1425 C C . PHE A 1 172 ? -1.384 -7.309 0.996 1 87.94 172 PHE A C 1
ATOM 1427 O O . PHE A 1 172 ? -2.303 -6.668 0.48 1 87.94 172 PHE A O 1
ATOM 1434 N N . GLN A 1 173 ? -0.243 -6.777 1.39 1 79.5 173 GLN A N 1
ATOM 1435 C CA . GLN A 1 173 ? 0.115 -5.398 1.083 1 79.5 173 GLN A CA 1
ATOM 1436 C C . GLN A 1 173 ? 1.245 -5.336 0.06 1 79.5 173 GLN A C 1
ATOM 1438 O O . GLN A 1 173 ? 2.393 -5.664 0.373 1 79.5 173 GLN A O 1
ATOM 1443 N N . PRO A 1 174 ? 0.944 -4.863 -1.155 1 84.12 174 PRO A N 1
ATOM 1444 C CA . PRO A 1 174 ? 1.975 -4.859 -2.197 1 84.12 174 PRO A CA 1
ATOM 1445 C C . PRO A 1 174 ? 3.08 -3.842 -1.929 1 84.12 174 PRO A C 1
ATOM 1447 O O . PRO A 1 174 ? 2.812 -2.758 -1.407 1 84.12 174 PRO A O 1
ATOM 1450 N N . ARG A 1 175 ? 4.293 -4.23 -2.393 1 77.19 175 ARG A N 1
ATOM 1451 C CA . ARG A 1 175 ? 5.43 -3.316 -2.303 1 77.19 175 ARG A CA 1
ATOM 1452 C C . ARG A 1 175 ? 5.52 -2.434 -3.543 1 77.19 175 ARG A C 1
ATOM 1454 O O . ARG A 1 175 ? 5.277 -2.895 -4.66 1 77.19 175 ARG A O 1
ATOM 1461 N N . GLN A 1 176 ? 5.648 -1.108 -3.346 1 71.56 176 GLN A N 1
ATOM 1462 C CA . GLN A 1 176 ? 5.723 -0.165 -4.457 1 71.56 176 GLN A CA 1
ATOM 1463 C C . GLN A 1 176 ? 7.031 0.621 -4.426 1 71.56 176 GLN A C 1
ATOM 1465 O O . GLN A 1 176 ? 7.066 1.794 -4.801 1 71.56 176 GLN A O 1
ATOM 1470 N N . GLY A 1 177 ? 8.18 0.01 -4.043 1 68.12 177 GLY A N 1
ATOM 1471 C CA . GLY A 1 177 ? 9.492 0.631 -4.082 1 68.12 177 GLY A CA 1
ATOM 1472 C C . GLY A 1 177 ? 10.305 0.383 -2.826 1 68.12 177 GLY A C 1
ATOM 1473 O O . GLY A 1 177 ? 9.766 -0.029 -1.799 1 68.12 177 GLY A O 1
ATOM 1474 N N . MET B 1 1 ? 29.547 -6.324 -3.443 1 67.69 1 MET B N 1
ATOM 1475 C CA . MET B 1 1 ? 28.359 -6.453 -2.596 1 67.69 1 MET B CA 1
ATOM 1476 C C . MET B 1 1 ? 27.141 -5.828 -3.264 1 67.69 1 MET B C 1
ATOM 1478 O O . MET B 1 1 ? 27.203 -4.703 -3.76 1 67.69 1 MET B O 1
ATOM 1482 N N . SER B 1 2 ? 26.156 -6.672 -3.697 1 74.5 2 SER B N 1
ATOM 1483 C CA . SER B 1 2 ? 24.938 -6.184 -4.344 1 74.5 2 SER B CA 1
ATOM 1484 C C . SER B 1 2 ? 23.859 -5.891 -3.318 1 74.5 2 SER B C 1
ATOM 1486 O O . SER B 1 2 ? 23.812 -6.516 -2.256 1 74.5 2 SER B O 1
ATOM 1488 N N . MET B 1 3 ? 23.203 -4.73 -3.578 1 73.75 3 MET B N 1
ATOM 1489 C CA . MET B 1 3 ? 22.109 -4.344 -2.695 1 73.75 3 MET B CA 1
ATOM 1490 C C . MET B 1 3 ? 20.812 -4.199 -3.475 1 73.75 3 MET B C 1
ATOM 1492 O O . MET B 1 3 ? 20.812 -3.717 -4.609 1 73.75 3 MET B O 1
ATOM 1496 N N . ILE B 1 4 ? 19.75 -4.734 -2.83 1 78.38 4 ILE B N 1
ATOM 1497 C CA . ILE B 1 4 ? 18.422 -4.492 -3.408 1 78.38 4 ILE B CA 1
ATOM 1498 C C . ILE B 1 4 ? 17.969 -3.076 -3.068 1 78.38 4 ILE B C 1
ATOM 1500 O O . ILE B 1 4 ? 17.891 -2.705 -1.895 1 78.38 4 ILE B O 1
ATOM 1504 N N . ILE B 1 5 ? 17.656 -2.295 -4.109 1 75.94 5 ILE B N 1
ATOM 1505 C CA . ILE B 1 5 ? 17.297 -0.904 -3.848 1 75.94 5 ILE B CA 1
ATOM 1506 C C . ILE B 1 5 ? 15.789 -0.713 -4.004 1 75.94 5 ILE B C 1
ATOM 1508 O O . ILE B 1 5 ? 15.211 0.191 -3.402 1 75.94 5 ILE B O 1
ATOM 1512 N N . ARG B 1 6 ? 15.141 -1.612 -4.809 1 80.94 6 ARG B N 1
ATOM 1513 C CA . ARG B 1 6 ? 13.695 -1.479 -5.004 1 80.94 6 ARG B CA 1
ATOM 1514 C C . ARG B 1 6 ? 13.047 -2.84 -5.219 1 80.94 6 ARG B C 1
ATOM 1516 O O . ARG B 1 6 ? 13.664 -3.748 -5.781 1 80.94 6 ARG B O 1
ATOM 1523 N N . ARG B 1 7 ? 11.875 -2.869 -4.785 1 85.12 7 ARG B N 1
ATOM 1524 C CA . ARG B 1 7 ? 11 -4.012 -5.047 1 85.12 7 ARG B CA 1
ATOM 1525 C C . ARG B 1 7 ? 9.602 -3.553 -5.441 1 85.12 7 ARG B C 1
ATOM 1527 O O . ARG B 1 7 ? 9.047 -2.639 -4.828 1 85.12 7 ARG B O 1
ATOM 1534 N N . TYR B 1 8 ? 9.086 -4.121 -6.457 1 88.44 8 TYR B N 1
ATOM 1535 C CA . TYR B 1 8 ? 7.727 -3.811 -6.898 1 88.44 8 TYR B CA 1
ATOM 1536 C C . TYR B 1 8 ? 6.895 -5.078 -7.043 1 88.44 8 TYR B C 1
ATOM 1538 O O . TYR B 1 8 ? 7.332 -6.047 -7.664 1 88.44 8 TYR B O 1
ATOM 1546 N N . ASP B 1 9 ? 5.781 -5.07 -6.418 1 90.81 9 ASP B N 1
ATOM 1547 C CA . ASP B 1 9 ? 4.781 -6.109 -6.645 1 90.81 9 ASP B CA 1
ATOM 1548 C C . ASP B 1 9 ? 3.738 -5.656 -7.664 1 90.81 9 ASP B C 1
ATOM 1550 O O . ASP B 1 9 ? 3.15 -4.582 -7.52 1 90.81 9 ASP B O 1
ATOM 1554 N N . ILE B 1 10 ? 3.533 -6.48 -8.641 1 92.06 10 ILE B N 1
ATOM 1555 C CA . ILE B 1 10 ? 2.674 -6.066 -9.75 1 92.06 10 ILE B CA 1
ATOM 1556 C C . ILE B 1 10 ? 1.634 -7.148 -10.031 1 92.06 10 ILE B C 1
ATOM 1558 O O . ILE B 1 10 ? 1.981 -8.266 -10.422 1 92.06 10 ILE B O 1
ATOM 1562 N N . PRO B 1 11 ? 0.434 -6.766 -9.852 1 93.19 11 PRO B N 1
ATOM 1563 C CA . PRO B 1 11 ? -0.607 -7.742 -10.188 1 93.19 11 PRO B CA 1
ATOM 1564 C C . PRO B 1 11 ? -0.937 -7.758 -11.68 1 93.19 11 PRO B C 1
ATOM 1566 O O . PRO B 1 11 ? -1.323 -6.73 -12.242 1 93.19 11 PRO B O 1
ATOM 1569 N N . ILE B 1 12 ? -0.745 -8.977 -12.359 1 90.25 12 ILE B N 1
ATOM 1570 C CA . ILE B 1 12 ? -1.134 -9.156 -13.758 1 90.25 12 ILE B CA 1
ATOM 1571 C C . ILE B 1 12 ? -1.953 -10.438 -13.898 1 90.25 12 ILE B C 1
ATOM 1573 O O . ILE B 1 12 ? -1.469 -11.531 -13.594 1 90.25 12 ILE B O 1
ATOM 1577 N N . SER B 1 13 ? -3.162 -10.438 -14.508 1 82.94 13 SER B N 1
ATOM 1578 C CA . SER B 1 13 ? -4.027 -11.586 -14.773 1 82.94 13 SER B CA 1
ATOM 1579 C C . SER B 1 13 ? -4.152 -12.477 -13.539 1 82.94 13 SER B C 1
ATOM 1581 O O . SER B 1 13 ? -3.949 -13.688 -13.625 1 82.94 13 SER B O 1
ATOM 1583 N N . TYR B 1 14 ? -4.316 -12.039 -12.352 1 88.06 14 TYR B N 1
ATOM 1584 C CA . TYR B 1 14 ? -4.586 -12.75 -11.102 1 88.06 14 TYR B CA 1
ATOM 1585 C C . TYR B 1 14 ? -3.305 -13.328 -10.516 1 88.06 14 TYR B C 1
ATOM 1587 O O . TYR B 1 14 ? -3.35 -14.227 -9.672 1 88.06 14 TYR B O 1
ATOM 1595 N N . ARG B 1 15 ? -2.229 -12.922 -11.094 1 90.19 15 ARG B N 1
ATOM 1596 C CA . ARG B 1 15 ? -0.92 -13.297 -10.562 1 90.19 15 ARG B CA 1
ATOM 1597 C C . ARG B 1 15 ? -0.111 -12.062 -10.18 1 90.19 15 ARG B C 1
ATOM 1599 O O . ARG B 1 15 ? -0.168 -11.039 -10.867 1 90.19 15 ARG B O 1
ATOM 1606 N N . TRP B 1 16 ? 0.622 -12.211 -9.102 1 92.12 16 TRP B N 1
ATOM 1607 C CA . TRP B 1 16 ? 1.486 -11.117 -8.672 1 92.12 16 TRP B CA 1
ATOM 1608 C C . TRP B 1 16 ? 2.934 -11.375 -9.078 1 92.12 16 TRP B C 1
ATOM 1610 O O . TRP B 1 16 ? 3.479 -12.453 -8.812 1 92.12 16 TRP B O 1
ATOM 1620 N N . TYR B 1 17 ? 3.508 -10.461 -9.781 1 91.81 17 TYR B N 1
ATOM 1621 C CA . TYR B 1 17 ? 4.914 -10.484 -10.172 1 91.81 17 TYR B CA 1
ATOM 1622 C C . TYR B 1 17 ? 5.742 -9.578 -9.273 1 91.81 17 TYR B C 1
ATOM 1624 O O . TYR B 1 17 ? 5.211 -8.648 -8.656 1 91.81 17 TYR B O 1
ATOM 1632 N N . GLU B 1 18 ? 6.922 -9.93 -9.211 1 91.44 18 GLU B N 1
ATOM 1633 C CA . GLU B 1 18 ? 7.832 -9.109 -8.422 1 91.44 18 GLU B CA 1
ATOM 1634 C C . GLU B 1 18 ? 9 -8.609 -9.273 1 91.44 18 GLU B C 1
ATOM 1636 O O . GLU B 1 18 ? 9.625 -9.391 -9.992 1 91.44 18 GLU B O 1
ATOM 1641 N N . ILE B 1 19 ? 9.25 -7.34 -9.211 1 90.81 19 ILE B N 1
ATOM 1642 C CA . ILE B 1 19 ? 10.445 -6.758 -9.805 1 90.81 19 ILE B CA 1
ATOM 1643 C C . ILE B 1 19 ? 11.422 -6.355 -8.703 1 90.81 19 ILE B C 1
ATOM 1645 O O . ILE B 1 19 ? 11.039 -5.707 -7.73 1 90.81 19 ILE B O 1
ATOM 1649 N N . VAL B 1 20 ? 12.617 -6.785 -8.844 1 87.75 20 VAL B N 1
ATOM 1650 C CA . VAL B 1 20 ? 13.656 -6.434 -7.887 1 87.75 20 VAL B CA 1
ATOM 1651 C C . VAL B 1 20 ? 14.797 -5.707 -8.602 1 87.75 20 VAL B C 1
ATOM 1653 O O . VAL B 1 20 ? 15.258 -6.156 -9.656 1 87.75 20 VAL B O 1
ATOM 1656 N N . ILE B 1 21 ? 15.18 -4.684 -8.125 1 84.5 21 ILE B N 1
ATOM 1657 C CA . ILE B 1 21 ? 16.312 -3.932 -8.656 1 84.5 21 ILE B CA 1
ATOM 1658 C C . ILE B 1 21 ? 17.484 -4 -7.68 1 84.5 21 ILE B C 1
ATOM 1660 O O . ILE B 1 21 ? 17.375 -3.539 -6.539 1 84.5 21 ILE B O 1
ATOM 1664 N N . GLU B 1 22 ? 18.484 -4.539 -8.172 1 83.88 22 GLU B N 1
ATOM 1665 C CA . GLU B 1 22 ? 19.719 -4.691 -7.395 1 83.88 22 GLU B CA 1
ATOM 1666 C C . GLU B 1 22 ? 20.844 -3.865 -7.992 1 83.88 22 GLU B C 1
ATOM 1668 O O . GLU B 1 22 ? 20.984 -3.77 -9.211 1 83.88 22 GLU B O 1
ATOM 1673 N N . VAL B 1 23 ? 21.656 -3.326 -7.105 1 78.75 23 VAL B N 1
ATOM 1674 C CA . VAL B 1 23 ? 22.812 -2.553 -7.562 1 78.75 23 VAL B CA 1
ATOM 1675 C C . VAL B 1 23 ? 24.078 -3.025 -6.844 1 78.75 23 VAL B C 1
ATOM 1677 O O . VAL B 1 23 ? 24.062 -3.223 -5.629 1 78.75 23 VAL B O 1
ATOM 1680 N N . GLU B 1 24 ? 25.016 -3.299 -7.648 1 79.19 24 GLU B N 1
ATOM 1681 C CA . GLU B 1 24 ? 26.328 -3.566 -7.078 1 79.19 24 GLU B CA 1
ATOM 1682 C C . GLU B 1 24 ? 27.047 -2.27 -6.707 1 79.19 24 GLU B C 1
ATOM 1684 O O . GLU B 1 24 ? 27.266 -1.414 -7.566 1 79.19 24 GLU B O 1
ATOM 1689 N N . LYS B 1 25 ? 27.453 -2.236 -5.539 1 70.12 25 LYS B N 1
ATOM 1690 C CA . LYS B 1 25 ? 27.969 -0.985 -5 1 70.12 25 LYS B CA 1
ATOM 1691 C C . LYS B 1 25 ? 29.297 -0.616 -5.66 1 70.12 25 LYS B C 1
ATOM 1693 O O . LYS B 1 25 ? 29.531 0.548 -5.988 1 70.12 25 LYS B O 1
ATOM 1698 N N . GLU B 1 26 ? 30.188 -1.498 -5.766 1 75.94 26 GLU B N 1
ATOM 1699 C CA . GLU B 1 26 ? 31.531 -1.225 -6.25 1 75.94 26 GLU B CA 1
ATOM 1700 C C . GLU B 1 26 ? 31.531 -0.884 -7.738 1 75.94 26 GLU B C 1
ATOM 1702 O O . GLU B 1 26 ? 32.125 0.106 -8.156 1 75.94 26 GLU B O 1
ATOM 1707 N N . SER B 1 27 ? 30.797 -1.555 -8.469 1 78.38 27 SER B N 1
ATOM 1708 C CA . SER B 1 27 ? 30.844 -1.417 -9.922 1 78.38 27 SER B CA 1
ATOM 1709 C C . SER B 1 27 ? 29.734 -0.509 -10.43 1 78.38 27 SER B C 1
ATOM 1711 O O . SER B 1 27 ? 29.781 -0.025 -11.562 1 78.38 27 SER B O 1
ATOM 1713 N N . GLY B 1 28 ? 28.641 -0.358 -9.602 1 76.31 28 GLY B N 1
ATOM 1714 C CA . GLY B 1 28 ? 27.484 0.382 -10.07 1 76.31 28 GLY B CA 1
ATOM 1715 C C . GLY B 1 28 ? 26.609 -0.416 -11.023 1 76.31 28 GLY B C 1
ATOM 1716 O O . GLY B 1 28 ? 25.672 0.124 -11.609 1 76.31 28 GLY B O 1
ATOM 1717 N N . ARG B 1 29 ? 26.953 -1.67 -11.094 1 85.75 29 ARG B N 1
ATOM 1718 C CA . ARG B 1 29 ? 26.156 -2.537 -11.961 1 85.75 29 ARG B CA 1
ATOM 1719 C C . ARG B 1 29 ? 24.766 -2.758 -11.383 1 85.75 29 ARG B C 1
ATOM 1721 O O . ARG B 1 29 ? 24.625 -3.051 -10.188 1 85.75 29 ARG B O 1
ATOM 1728 N N . ARG B 1 30 ? 23.75 -2.516 -12.219 1 85.81 30 ARG B N 1
ATOM 1729 C CA . ARG B 1 30 ? 22.359 -2.693 -11.836 1 85.81 30 ARG B CA 1
ATOM 1730 C C . ARG B 1 30 ? 21.766 -3.934 -12.484 1 85.81 30 ARG B C 1
ATOM 1732 O O . ARG B 1 30 ? 21.984 -4.191 -13.672 1 85.81 30 ARG B O 1
ATOM 1739 N N . LYS B 1 31 ? 21.156 -4.621 -11.672 1 90.69 31 LYS B N 1
ATOM 1740 C CA . LYS B 1 31 ? 20.438 -5.801 -12.148 1 90.69 31 LYS B CA 1
ATOM 1741 C C . LYS B 1 31 ? 18.953 -5.703 -11.836 1 90.69 31 LYS B C 1
ATOM 1743 O O . LYS B 1 31 ? 18.578 -5.352 -10.711 1 90.69 31 LYS B O 1
ATOM 1748 N N . ILE B 1 32 ? 18.141 -5.973 -12.812 1 90.19 32 ILE B N 1
ATOM 1749 C CA . ILE B 1 32 ? 16.703 -5.996 -12.625 1 90.19 32 ILE B CA 1
ATOM 1750 C C . ILE B 1 32 ? 16.172 -7.418 -12.82 1 90.19 32 ILE B C 1
ATOM 1752 O O . ILE B 1 32 ? 16.422 -8.031 -13.859 1 90.19 32 ILE B O 1
ATOM 1756 N N . PHE B 1 33 ? 15.523 -7.844 -11.844 1 92.94 33 PHE B N 1
ATOM 1757 C CA . PHE B 1 33 ? 14.984 -9.195 -11.867 1 92.94 33 PHE B CA 1
ATOM 1758 C C . PHE B 1 33 ? 13.461 -9.164 -11.969 1 92.94 33 PHE B C 1
ATOM 1760 O O . PHE B 1 33 ? 12.805 -8.336 -11.344 1 92.94 33 PHE B O 1
ATOM 1767 N N . LEU B 1 34 ? 12.875 -10.031 -12.758 1 92.25 34 LEU B N 1
ATOM 1768 C CA . LEU B 1 34 ? 11.453 -10.336 -12.797 1 92.25 34 LEU B CA 1
ATOM 1769 C C . LEU B 1 34 ? 11.188 -11.766 -12.32 1 92.25 34 LEU B C 1
ATOM 1771 O O . LEU B 1 34 ? 11.539 -12.727 -13.008 1 92.25 34 LEU B O 1
ATOM 1775 N N . ASP B 1 35 ? 10.523 -11.898 -11.195 1 89.56 35 ASP B N 1
ATOM 1776 C CA . ASP B 1 35 ? 10.312 -13.203 -10.57 1 89.56 35 ASP B CA 1
ATOM 1777 C C . ASP B 1 35 ? 11.609 -14 -10.516 1 89.56 35 ASP B C 1
ATOM 1779 O O . ASP B 1 35 ? 11.656 -15.148 -10.961 1 89.56 35 ASP B O 1
ATOM 1783 N N . SER B 1 36 ? 12.695 -13.422 -10.117 1 89.31 36 SER B N 1
ATOM 1784 C CA . SER B 1 36 ? 14 -14.016 -9.852 1 89.31 36 SER B CA 1
ATOM 1785 C C . SER B 1 36 ? 14.789 -14.227 -11.141 1 89.31 36 SER B C 1
ATOM 1787 O O . SER B 1 36 ? 15.938 -14.672 -11.102 1 89.31 36 SER B O 1
ATOM 1789 N N . ALA B 1 37 ? 14.133 -13.945 -12.289 1 92.38 37 ALA B N 1
ATOM 1790 C CA . ALA B 1 37 ? 14.859 -14.023 -13.555 1 92.38 37 ALA B CA 1
ATOM 1791 C C . ALA B 1 37 ? 15.547 -12.703 -13.883 1 92.38 37 ALA B C 1
ATOM 1793 O O . ALA B 1 37 ? 14.906 -11.648 -13.898 1 92.38 37 ALA B O 1
ATOM 1794 N N . LEU B 1 38 ? 16.766 -12.758 -14.227 1 94.5 38 LEU B N 1
ATOM 1795 C CA . LEU B 1 38 ? 17.516 -11.562 -14.617 1 94.5 38 LEU B CA 1
ATOM 1796 C C . LEU B 1 38 ? 17.062 -11.07 -15.992 1 94.5 38 LEU B C 1
ATOM 1798 O O . LEU B 1 38 ? 17.141 -11.805 -16.984 1 94.5 38 LEU B O 1
ATOM 1802 N N . LYS B 1 39 ? 16.578 -9.852 -15.992 1 92.19 39 LYS B N 1
ATOM 1803 C CA . LYS B 1 39 ? 16.047 -9.328 -17.25 1 92.19 39 LYS B CA 1
ATOM 1804 C C . LYS B 1 39 ? 16.953 -8.242 -17.828 1 92.19 39 LYS B C 1
ATOM 1806 O O . LYS B 1 39 ? 17.062 -8.102 -19.047 1 92.19 39 LYS B O 1
ATOM 1811 N N . VAL B 1 40 ? 17.531 -7.457 -16.938 1 90.94 40 VAL B N 1
ATOM 1812 C CA . VAL B 1 40 ? 18.328 -6.316 -17.375 1 90.94 40 VAL B CA 1
ATOM 1813 C C . VAL B 1 40 ? 19.625 -6.25 -16.547 1 90.94 40 VAL B C 1
ATOM 1815 O O . VAL B 1 40 ? 19.609 -6.512 -15.344 1 90.94 40 VAL B O 1
ATOM 1818 N N . GLU B 1 41 ? 20.672 -6.004 -17.188 1 91.06 41 GLU B N 1
ATOM 1819 C CA . GLU B 1 41 ? 21.938 -5.664 -16.547 1 91.06 41 GLU B CA 1
ATOM 1820 C C . GLU B 1 41 ? 22.547 -4.418 -17.188 1 91.06 41 GLU B C 1
ATOM 1822 O O . GLU B 1 41 ? 22.766 -4.371 -18.391 1 91.06 41 GLU B O 1
ATOM 1827 N N . ASP B 1 42 ? 22.688 -3.424 -16.453 1 88.31 42 ASP B N 1
ATOM 1828 C CA . ASP B 1 42 ? 23.297 -2.195 -16.953 1 88.31 42 ASP B CA 1
ATOM 1829 C C . ASP B 1 42 ? 23.969 -1.418 -15.828 1 88.31 42 ASP B C 1
ATOM 1831 O O . ASP B 1 42 ? 24.344 -1.995 -14.805 1 88.31 42 ASP B O 1
ATOM 1835 N N . GLN B 1 43 ? 24.234 -0.065 -16.125 1 80.75 43 GLN B N 1
ATOM 1836 C CA . GLN B 1 43 ? 24.828 0.798 -15.109 1 80.75 43 GLN B CA 1
ATOM 1837 C C . GLN B 1 43 ? 23.781 1.699 -14.469 1 80.75 43 GLN B C 1
ATOM 1839 O O . GLN B 1 43 ? 22.953 2.297 -15.164 1 80.75 43 GLN B O 1
ATOM 1844 N N . VAL B 1 44 ? 23.797 1.757 -13.125 1 74 44 VAL B N 1
ATOM 1845 C CA . VAL B 1 44 ? 22.781 2.457 -12.352 1 74 44 VAL B CA 1
ATOM 1846 C C . VAL B 1 44 ? 22.781 3.941 -12.711 1 74 44 VAL B C 1
ATOM 1848 O O . VAL B 1 44 ? 21.766 4.621 -12.594 1 74 44 VAL B O 1
ATOM 1851 N N . TYR B 1 45 ? 23.844 4.516 -13.203 1 68.88 45 TYR B N 1
ATOM 1852 C CA . TYR B 1 45 ? 23.969 5.941 -13.484 1 68.88 45 TYR B CA 1
ATOM 1853 C C . TYR B 1 45 ? 23.422 6.277 -14.859 1 68.88 45 TYR B C 1
ATOM 1855 O O . TYR B 1 45 ? 23.266 7.449 -15.203 1 68.88 45 TYR B O 1
ATOM 1863 N N . GLN B 1 46 ? 23.094 5.215 -15.594 1 68.25 46 GLN B N 1
ATOM 1864 C CA . GLN B 1 46 ? 22.469 5.461 -16.875 1 68.25 46 GLN B CA 1
ATOM 1865 C C . GLN B 1 46 ? 20.953 5.547 -16.734 1 68.25 46 GLN B C 1
ATOM 1867 O O . GLN B 1 46 ? 20.328 4.66 -16.156 1 68.25 46 GLN B O 1
ATOM 1872 N N . LEU B 1 47 ? 20.484 6.812 -16.797 1 62.03 47 LEU B N 1
ATOM 1873 C CA . LEU B 1 47 ? 19.031 6.973 -16.797 1 62.03 47 LEU B CA 1
ATOM 1874 C C . LEU B 1 47 ? 18.406 6.254 -17.984 1 62.03 47 LEU B C 1
ATOM 1876 O O . LEU B 1 47 ? 18.578 6.68 -19.125 1 62.03 47 LEU B O 1
ATOM 1880 N N . VAL B 1 48 ? 18.047 5.043 -17.672 1 70.19 48 VAL B N 1
ATOM 1881 C CA . VAL B 1 48 ? 17.5 4.289 -18.797 1 70.19 48 VAL B CA 1
ATOM 1882 C C . VAL B 1 48 ? 16.109 3.781 -18.469 1 70.19 48 VAL B C 1
ATOM 1884 O O . VAL B 1 48 ? 15.711 3.762 -17.297 1 70.19 48 VAL B O 1
ATOM 1887 N N . ALA B 1 49 ? 15.312 3.76 -19.5 1 80.81 49 ALA B N 1
ATOM 1888 C CA . ALA B 1 49 ? 14.008 3.098 -19.453 1 80.81 49 ALA B CA 1
ATOM 1889 C C . ALA B 1 49 ? 14.094 1.688 -20.031 1 80.81 49 ALA B C 1
ATOM 1891 O O . ALA B 1 49 ? 14.766 1.464 -21.047 1 80.81 49 ALA B O 1
ATOM 1892 N N . HIS B 1 50 ? 13.641 0.731 -19.25 1 87.69 50 HIS B N 1
ATOM 1893 C CA . HIS B 1 50 ? 13.617 -0.651 -19.719 1 87.69 50 HIS B CA 1
ATOM 1894 C C . HIS B 1 50 ? 12.188 -1.16 -19.844 1 87.69 50 HIS B C 1
ATOM 1896 O O . HIS B 1 50 ? 11.328 -0.828 -19.031 1 87.69 50 HIS B O 1
ATOM 1902 N N . ILE B 1 51 ? 11.969 -1.871 -20.906 1 87.5 51 ILE B N 1
ATOM 1903 C CA . ILE B 1 51 ? 10.68 -2.531 -21.078 1 87.5 51 ILE B CA 1
ATOM 1904 C C . ILE B 1 51 ? 10.82 -4.023 -20.781 1 87.5 51 ILE B C 1
ATOM 1906 O O . ILE B 1 51 ? 11.688 -4.695 -21.344 1 87.5 51 ILE B O 1
ATOM 1910 N N . LEU B 1 52 ? 10.07 -4.445 -19.859 1 90 52 LEU B N 1
ATOM 1911 C CA . LEU B 1 52 ? 10.008 -5.863 -19.531 1 90 52 LEU B CA 1
ATOM 1912 C C . LEU B 1 52 ? 8.742 -6.5 -20.078 1 90 52 LEU B C 1
ATOM 1914 O O . LEU B 1 52 ? 7.645 -5.965 -19.906 1 90 52 LEU B O 1
ATOM 1918 N N . ASP B 1 53 ? 8.922 -7.582 -20.719 1 87.44 53 ASP B N 1
ATOM 1919 C CA . ASP B 1 53 ? 7.789 -8.32 -21.266 1 87.44 53 ASP B CA 1
ATOM 1920 C C . ASP B 1 53 ? 7.312 -9.391 -20.281 1 87.44 53 ASP B C 1
ATOM 1922 O O . ASP B 1 53 ? 8.094 -10.25 -19.859 1 87.44 53 ASP B O 1
ATOM 1926 N N . ILE B 1 54 ? 6.113 -9.062 -19.844 1 80.5 54 ILE B N 1
ATOM 1927 C CA . ILE B 1 54 ? 5.496 -10.094 -19.016 1 80.5 54 ILE B CA 1
ATOM 1928 C C . ILE B 1 54 ? 4.645 -11.016 -19.875 1 80.5 54 ILE B C 1
ATOM 1930 O O . ILE B 1 54 ? 4.219 -10.633 -20.969 1 80.5 54 ILE B O 1
ATOM 1934 N N . GLN B 1 55 ? 4.414 -12.133 -19.344 1 69 55 GLN B N 1
ATOM 1935 C CA . GLN B 1 55 ? 3.588 -13.094 -20.078 1 69 55 GLN B CA 1
ATOM 1936 C C . GLN B 1 55 ? 2.217 -12.508 -20.391 1 69 55 GLN B C 1
ATOM 1938 O O . GLN B 1 55 ? 1.773 -11.555 -19.75 1 69 55 GLN B O 1
ATOM 1943 N N . GLU B 1 56 ? 1.678 -12.773 -21.469 1 66.88 56 GLU B N 1
ATOM 1944 C CA . GLU B 1 56 ? 0.322 -12.516 -21.938 1 66.88 56 GLU B CA 1
ATOM 1945 C C . GLU B 1 56 ? 0.228 -11.156 -22.625 1 66.88 56 GLU B C 1
ATOM 1947 O O . GLU B 1 56 ? -0.829 -10.523 -22.609 1 66.88 56 GLU B O 1
ATOM 1952 N N . GLY B 1 57 ? 1.38 -10.523 -22.859 1 73.88 57 GLY B N 1
ATOM 1953 C CA . GLY B 1 57 ? 1.337 -9.344 -23.703 1 73.88 57 GLY B CA 1
ATOM 1954 C C . GLY B 1 57 ? 1.423 -8.047 -22.922 1 73.88 57 GLY B C 1
ATOM 1955 O O . GLY B 1 57 ? 1.427 -6.965 -23.516 1 73.88 57 GLY B O 1
ATOM 1956 N N . THR B 1 58 ? 1.497 -8.156 -21.641 1 82.69 58 THR B N 1
ATOM 1957 C CA . THR B 1 58 ? 1.602 -6.934 -20.844 1 82.69 58 THR B CA 1
ATOM 1958 C C . THR B 1 58 ? 3.053 -6.469 -20.75 1 82.69 58 THR B C 1
ATOM 1960 O O . THR B 1 58 ? 3.959 -7.281 -20.578 1 82.69 58 THR B O 1
ATOM 1963 N N . LYS B 1 59 ? 3.162 -5.145 -21.016 1 87.25 59 LYS B N 1
ATOM 1964 C CA . LYS B 1 59 ? 4.496 -4.551 -20.922 1 87.25 59 LYS B CA 1
A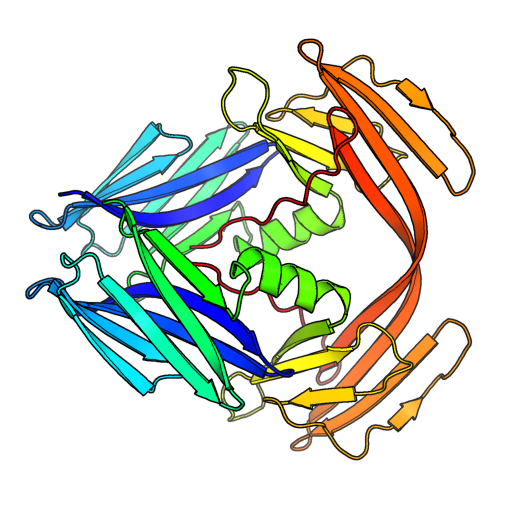TOM 1965 C C . LYS B 1 59 ? 4.625 -3.666 -19.688 1 87.25 59 LYS B C 1
ATOM 1967 O O . LYS B 1 59 ? 3.68 -2.965 -19.312 1 87.25 59 LYS B O 1
ATOM 1972 N N . ILE B 1 60 ? 5.809 -3.807 -19.078 1 87.69 60 ILE B N 1
ATOM 1973 C CA . ILE B 1 60 ? 6.121 -2.945 -17.938 1 87.69 60 ILE B CA 1
ATOM 1974 C C . ILE B 1 60 ? 7.281 -2.023 -18.297 1 87.69 60 ILE B C 1
ATOM 1976 O O . ILE B 1 60 ? 8.328 -2.482 -18.75 1 87.69 60 ILE B O 1
ATOM 1980 N N . LEU B 1 61 ? 7.031 -0.82 -18.203 1 85.69 61 LEU B N 1
ATOM 1981 C CA . LEU B 1 61 ? 8.086 0.166 -18.391 1 85.69 61 LEU B CA 1
ATOM 1982 C C . LEU B 1 61 ? 8.656 0.618 -17.047 1 85.69 61 LEU B C 1
ATOM 1984 O O . LEU B 1 61 ? 7.906 1.022 -16.156 1 85.69 61 LEU B O 1
ATOM 1988 N N . ILE B 1 62 ? 9.883 0.443 -16.828 1 82.69 62 ILE B N 1
ATOM 1989 C CA . ILE B 1 62 ? 10.586 0.938 -15.648 1 82.69 62 ILE B CA 1
ATOM 1990 C C . ILE B 1 62 ? 11.531 2.07 -16.047 1 82.69 62 ILE B C 1
ATOM 1992 O O . ILE B 1 62 ? 12.422 1.879 -16.875 1 82.69 62 ILE B O 1
ATOM 1996 N N . LYS B 1 63 ? 11.18 3.193 -15.516 1 79.19 63 LYS B N 1
ATOM 1997 C CA . LYS B 1 63 ? 11.984 4.359 -15.875 1 79.19 63 LYS B CA 1
ATOM 1998 C C . LYS B 1 63 ? 12.617 4.984 -14.641 1 79.19 63 LYS B C 1
ATOM 2000 O O . LYS B 1 63 ? 11.969 5.129 -13.602 1 79.19 63 LYS B O 1
ATOM 2005 N N . ASP B 1 64 ? 13.891 5.215 -14.852 1 66.88 64 ASP B N 1
ATOM 2006 C CA . ASP B 1 64 ? 14.586 5.957 -13.805 1 66.88 64 ASP B CA 1
ATOM 2007 C C . ASP B 1 64 ? 14.133 7.414 -13.766 1 66.88 64 ASP B C 1
ATOM 2009 O O . ASP B 1 64 ? 13.953 8.039 -14.812 1 66.88 64 ASP B O 1
ATOM 2013 N N . PHE B 1 65 ? 13.281 7.797 -12.914 1 59.12 65 PHE B N 1
ATOM 2014 C CA . PHE B 1 65 ? 12.758 9.156 -12.93 1 59.12 65 PHE B CA 1
ATOM 2015 C C . PHE B 1 65 ? 13.883 10.172 -12.797 1 59.12 65 PHE B C 1
ATOM 2017 O O . PHE B 1 65 ? 13.906 11.18 -13.508 1 59.12 65 PHE B O 1
ATOM 2024 N N . ASP B 1 66 ? 14.367 10.438 -11.531 1 55.38 66 ASP B N 1
ATOM 2025 C CA . ASP B 1 66 ? 15.344 11.492 -11.289 1 55.38 66 ASP B CA 1
ATOM 2026 C C . ASP B 1 66 ? 16.531 10.977 -10.492 1 55.38 66 ASP B C 1
ATOM 2028 O O . ASP B 1 66 ? 16.609 9.781 -10.18 1 55.38 66 ASP B O 1
ATOM 2032 N N . ASP B 1 67 ? 17.453 11.828 -10.453 1 49.06 67 ASP B N 1
ATOM 2033 C CA . ASP B 1 67 ? 18.703 11.617 -9.711 1 49.06 67 ASP B CA 1
ATOM 2034 C C . ASP B 1 67 ? 18.422 11.016 -8.336 1 49.06 67 ASP B C 1
ATOM 2036 O O . ASP B 1 67 ? 19.344 10.789 -7.555 1 49.06 67 ASP B O 1
ATOM 2040 N N . THR B 1 68 ? 17.078 10.703 -8.133 1 48.59 68 THR B N 1
ATOM 2041 C CA . THR B 1 68 ? 16.781 10.25 -6.781 1 48.59 68 THR B CA 1
ATOM 2042 C C . THR B 1 68 ? 16.562 8.742 -6.746 1 48.59 68 THR B C 1
ATOM 2044 O O . THR B 1 68 ? 16.094 8.203 -5.746 1 48.59 68 THR B O 1
ATOM 2047 N N . PHE B 1 69 ? 17.219 8.062 -7.777 1 53.44 69 PHE B N 1
ATOM 2048 C CA . PHE B 1 69 ? 17.094 6.617 -7.883 1 53.44 69 PHE B CA 1
ATOM 2049 C C . PHE B 1 69 ? 15.633 6.195 -7.73 1 53.44 69 PHE B C 1
ATOM 2051 O O . PHE B 1 69 ? 15.336 5.141 -7.164 1 53.44 69 PHE B O 1
ATOM 2058 N N . GLY B 1 70 ? 14.758 7.164 -8.031 1 63.22 70 GLY B N 1
ATOM 2059 C CA . GLY B 1 70 ? 13.352 6.789 -8.102 1 63.22 70 GLY B CA 1
ATOM 2060 C C . GLY B 1 70 ? 12.977 6.129 -9.414 1 63.22 70 GLY B C 1
ATOM 2061 O O . GLY B 1 70 ? 13.68 6.273 -10.414 1 63.22 70 GLY B O 1
ATOM 2062 N N . TYR B 1 71 ? 12.18 5.137 -9.297 1 75 71 TYR B N 1
ATOM 2063 C CA . TYR B 1 71 ? 11.727 4.445 -10.5 1 75 71 TYR B CA 1
ATOM 2064 C C . TYR B 1 71 ? 10.234 4.652 -10.711 1 75 71 TYR B C 1
ATOM 2066 O O . TYR B 1 71 ? 9.461 4.719 -9.75 1 75 71 TYR B O 1
ATOM 2074 N N . THR B 1 72 ? 9.961 5.027 -11.93 1 77.88 72 THR B N 1
ATOM 2075 C CA . THR B 1 72 ? 8.57 4.973 -12.352 1 77.88 72 THR B CA 1
ATOM 2076 C C . THR B 1 72 ? 8.266 3.648 -13.047 1 77.88 72 THR B C 1
ATOM 2078 O O . THR B 1 72 ? 9.008 3.217 -13.922 1 77.88 72 THR B O 1
ATOM 2081 N N . VAL B 1 73 ? 7.305 3.035 -12.555 1 86.25 73 VAL B N 1
ATOM 2082 C CA . VAL B 1 73 ? 6.879 1.773 -13.148 1 86.25 73 VAL B CA 1
ATOM 2083 C C . VAL B 1 73 ? 5.512 1.951 -13.805 1 86.25 73 VAL B C 1
ATOM 2085 O O . VAL B 1 73 ? 4.562 2.418 -13.172 1 86.25 73 VAL B O 1
ATOM 2088 N N . ILE B 1 74 ? 5.453 1.666 -15.102 1 87.5 74 ILE B N 1
ATOM 2089 C CA . ILE B 1 74 ? 4.215 1.754 -15.867 1 87.5 74 ILE B CA 1
ATOM 2090 C C . ILE B 1 74 ? 3.811 0.365 -16.359 1 87.5 74 ILE B C 1
ATOM 2092 O O . ILE B 1 74 ? 4.621 -0.358 -16.938 1 87.5 74 ILE B O 1
ATOM 2096 N N . VAL B 1 75 ? 2.697 -0.036 -16.047 1 91.31 75 VAL B N 1
ATOM 2097 C CA . VAL B 1 75 ? 2.143 -1.313 -16.484 1 91.31 75 VAL B CA 1
ATOM 2098 C C . VAL B 1 75 ? 1.084 -1.076 -17.562 1 91.31 75 VAL B C 1
ATOM 2100 O O . VAL B 1 75 ? 0.017 -0.526 -17.281 1 91.31 75 VAL B O 1
ATOM 2103 N N . GLY B 1 76 ? 1.377 -1.494 -18.766 1 87.75 76 GLY B N 1
ATOM 2104 C CA . GLY B 1 76 ? 0.51 -1.1 -19.859 1 87.75 76 GLY B CA 1
ATOM 2105 C C . GLY B 1 76 ? 0.477 0.4 -20.078 1 87.75 76 GLY B C 1
ATOM 2106 O O . GLY B 1 76 ? 1.466 0.989 -20.531 1 87.75 76 GLY B O 1
ATOM 2107 N N . GLU B 1 77 ? -0.646 1.064 -19.734 1 87.06 77 GLU B N 1
ATOM 2108 C CA . GLU B 1 77 ? -0.788 2.502 -19.953 1 87.06 77 GLU B CA 1
ATOM 2109 C C . GLU B 1 77 ? -0.997 3.24 -18.625 1 87.06 77 GLU B C 1
ATOM 2111 O O . GLU B 1 77 ? -1.297 4.438 -18.625 1 87.06 77 GLU B O 1
ATOM 2116 N N . LYS B 1 78 ? -0.785 2.508 -17.562 1 90.06 78 LYS B N 1
ATOM 2117 C CA . LYS B 1 78 ? -1.076 3.092 -16.25 1 90.06 78 LYS B CA 1
ATOM 2118 C C . LYS B 1 78 ? 0.151 3.051 -15.344 1 90.06 78 LYS B C 1
ATOM 2120 O O . LYS B 1 78 ? 0.982 2.148 -15.461 1 90.06 78 LYS B O 1
ATOM 2125 N N . THR B 1 79 ? 0.186 4.016 -14.461 1 86.94 79 THR B N 1
ATOM 2126 C CA . THR B 1 79 ? 1.198 3.926 -13.414 1 86.94 79 THR B CA 1
ATOM 2127 C C . THR B 1 79 ? 0.958 2.703 -12.539 1 86.94 79 THR B C 1
ATOM 2129 O O . THR B 1 79 ? -0.164 2.199 -12.461 1 86.94 79 THR B O 1
ATOM 2132 N N . LEU B 1 80 ? 1.958 2.215 -11.883 1 88.5 80 LEU B N 1
ATOM 2133 C CA . LEU B 1 80 ? 1.818 1.055 -11.008 1 88.5 80 LEU B CA 1
ATOM 2134 C C . LEU B 1 80 ? 0.781 1.313 -9.922 1 88.5 80 LEU B C 1
ATOM 2136 O O . LEU B 1 80 ? -0.042 0.445 -9.625 1 88.5 80 LEU B O 1
ATOM 2140 N N . ASP B 1 81 ? 0.807 2.516 -9.391 1 82.06 81 ASP B N 1
ATOM 2141 C CA . ASP B 1 81 ? -0.147 2.863 -8.336 1 82.06 81 ASP B CA 1
ATOM 2142 C C . ASP B 1 81 ? -1.584 2.727 -8.836 1 82.06 81 ASP B C 1
ATOM 2144 O O . ASP B 1 81 ? -2.424 2.121 -8.164 1 82.06 81 ASP B O 1
ATOM 2148 N N . GLN B 1 82 ? -1.866 3.301 -9.953 1 83.31 82 GLN B N 1
ATOM 2149 C CA . GLN B 1 82 ? -3.203 3.227 -10.539 1 83.31 82 GLN B CA 1
ATOM 2150 C C . GLN B 1 82 ? -3.58 1.786 -10.867 1 83.31 82 GLN B C 1
ATOM 2152 O O . GLN B 1 82 ? -4.723 1.374 -10.664 1 83.31 82 GLN B O 1
ATOM 2157 N N . HIS B 1 83 ? -2.609 1.123 -11.414 1 90.5 83 HIS B N 1
ATOM 2158 C CA . HIS B 1 83 ? -2.828 -0.271 -11.781 1 90.5 83 HIS B CA 1
ATOM 2159 C C . HIS B 1 83 ? -3.217 -1.108 -10.57 1 90.5 83 HIS B C 1
ATOM 2161 O O . HIS B 1 83 ? -4.164 -1.896 -10.625 1 90.5 83 HIS B O 1
ATOM 2167 N N . ILE B 1 84 ? -2.539 -0.891 -9.461 1 88.38 84 ILE B N 1
ATOM 2168 C CA . ILE B 1 84 ? -2.809 -1.631 -8.234 1 88.38 84 ILE B CA 1
ATOM 2169 C C . ILE B 1 84 ? -4.168 -1.224 -7.676 1 88.38 84 ILE B C 1
ATOM 2171 O O . ILE B 1 84 ? -4.938 -2.072 -7.219 1 88.38 84 ILE B O 1
ATOM 2175 N N . GLN B 1 85 ? -4.461 0.041 -7.746 1 83.5 85 GLN B N 1
ATOM 2176 C CA . GLN B 1 85 ? -5.758 0.52 -7.281 1 83.5 85 GLN B CA 1
ATOM 2177 C C . GLN B 1 85 ? -6.898 -0.13 -8.062 1 83.5 85 GLN B C 1
ATOM 2179 O O . GLN B 1 85 ? -7.879 -0.589 -7.469 1 83.5 85 GLN B O 1
ATOM 2184 N N . ASP B 1 86 ? -6.727 -0.176 -9.375 1 88 86 ASP B N 1
ATOM 2185 C CA . ASP B 1 86 ? -7.742 -0.81 -10.203 1 88 86 ASP B CA 1
ATOM 2186 C C . ASP B 1 86 ? -7.922 -2.279 -9.828 1 88 86 ASP B C 1
ATOM 2188 O O . ASP B 1 86 ? -9.047 -2.771 -9.742 1 88 86 ASP B O 1
ATOM 2192 N N . HIS B 1 87 ? -6.836 -2.91 -9.648 1 90.25 87 HIS B N 1
ATOM 2193 C CA . HIS B 1 87 ? -6.871 -4.316 -9.258 1 90.25 87 HIS B CA 1
ATOM 2194 C C . HIS B 1 87 ? -7.566 -4.496 -7.914 1 90.25 87 HIS B C 1
ATOM 2196 O O . HIS B 1 87 ? -8.383 -5.406 -7.75 1 90.25 87 HIS B O 1
ATOM 2202 N N . SER B 1 88 ? -7.285 -3.605 -6.996 1 87.19 88 SER B N 1
ATOM 2203 C CA . SER B 1 88 ? -7.797 -3.713 -5.637 1 87.19 88 SER B CA 1
ATOM 2204 C C . SER B 1 88 ? -9.297 -3.428 -5.582 1 87.19 88 SER B C 1
ATOM 2206 O O . SER B 1 88 ? -9.961 -3.762 -4.602 1 87.19 88 SER B O 1
ATOM 2208 N N . LEU B 1 89 ? -9.875 -2.85 -6.637 1 84.12 89 LEU B N 1
ATOM 2209 C CA . LEU B 1 89 ? -11.305 -2.568 -6.68 1 84.12 89 LEU B CA 1
ATOM 2210 C C . LEU B 1 89 ? -12.102 -3.854 -6.863 1 84.12 89 LEU B C 1
ATOM 2212 O O . LEU B 1 89 ? -13.227 -3.963 -6.371 1 84.12 89 LEU B O 1
ATOM 2216 N N . THR B 1 90 ? -11.453 -4.836 -7.461 1 89.25 90 THR B N 1
ATOM 2217 C CA . THR B 1 90 ? -12.25 -6 -7.824 1 89.25 90 THR B CA 1
ATOM 2218 C C . THR B 1 90 ? -11.672 -7.266 -7.203 1 89.25 90 THR B C 1
ATOM 2220 O O . THR B 1 90 ? -12.367 -8.281 -7.09 1 89.25 90 THR B O 1
ATOM 2223 N N . HIS B 1 91 ? -10.391 -7.176 -6.852 1 92.81 91 HIS B N 1
ATOM 2224 C CA . HIS B 1 91 ? -9.758 -8.391 -6.344 1 92.81 91 HIS B CA 1
ATOM 2225 C C . HIS B 1 91 ? -9.055 -8.125 -5.016 1 92.81 91 HIS B C 1
ATOM 2227 O O . HIS B 1 91 ? -8.672 -6.988 -4.727 1 92.81 91 HIS B O 1
ATOM 2233 N N . THR B 1 92 ? -8.969 -9.164 -4.289 1 92.31 92 THR B N 1
ATOM 2234 C CA . THR B 1 92 ? -8.203 -9.148 -3.049 1 92.31 92 THR B CA 1
ATOM 2235 C C . THR B 1 92 ? -7.121 -10.227 -3.068 1 92.31 92 THR B C 1
ATOM 2237 O O . THR B 1 92 ? -7.266 -11.25 -3.744 1 92.31 92 THR B O 1
ATOM 2240 N N . THR B 1 93 ? -6.051 -9.922 -2.422 1 94.69 93 THR B N 1
ATOM 2241 C CA . THR B 1 93 ? -4.922 -10.844 -2.41 1 94.69 93 THR B CA 1
ATOM 2242 C C . THR B 1 93 ? -4.469 -11.125 -0.98 1 94.69 93 THR B C 1
ATOM 2244 O O . THR B 1 93 ? -4.457 -10.227 -0.137 1 94.69 93 THR B O 1
ATOM 2247 N N . TRP B 1 94 ? -4.156 -12.344 -0.694 1 94.12 94 TRP B N 1
ATOM 2248 C CA . TRP B 1 94 ? -3.492 -12.781 0.53 1 94.12 94 TRP B CA 1
ATOM 2249 C C . TRP B 1 94 ? -2.184 -13.5 0.214 1 94.12 94 TRP B C 1
ATOM 2251 O O . TRP B 1 94 ? -2.008 -14.023 -0.887 1 94.12 94 TRP B O 1
ATOM 2261 N N . GLU B 1 95 ? -1.293 -13.391 1.099 1 92.56 95 GLU B N 1
ATOM 2262 C CA . GLU B 1 95 ? -0.066 -14.18 1 1 92.56 95 GLU B CA 1
ATOM 2263 C C . GLU B 1 95 ? -0.042 -15.297 2.035 1 92.56 95 GLU B C 1
ATOM 2265 O O . GLU B 1 95 ? -0.233 -15.055 3.229 1 92.56 95 GLU B O 1
ATOM 2270 N N . VAL B 1 96 ? 0.182 -16.5 1.554 1 92.5 96 VAL B N 1
ATOM 2271 C CA . VAL B 1 96 ? 0.162 -17.656 2.438 1 92.5 96 VAL B CA 1
ATOM 2272 C C . VAL B 1 96 ? 1.454 -18.453 2.273 1 92.5 96 VAL B C 1
ATOM 2274 O O . VAL B 1 96 ? 2.129 -18.344 1.247 1 92.5 96 VAL B O 1
ATOM 2277 N N . THR B 1 97 ? 1.791 -19.109 3.332 1 90.44 97 THR B N 1
ATOM 2278 C CA . THR B 1 97 ? 2.904 -20.047 3.305 1 90.44 97 THR B CA 1
ATOM 2279 C C . THR B 1 97 ? 2.412 -21.469 3.549 1 90.44 97 THR B C 1
ATOM 2281 O O . THR B 1 97 ? 1.932 -21.797 4.637 1 90.44 97 THR B O 1
ATOM 2284 N N . LEU B 1 98 ? 2.498 -22.25 2.496 1 86.75 98 LEU B N 1
ATOM 2285 C CA . LEU B 1 98 ? 2.105 -23.656 2.607 1 86.75 98 LEU B CA 1
ATOM 2286 C C . LEU B 1 98 ? 3.221 -24.484 3.23 1 86.75 98 LEU B C 1
ATOM 2288 O O . LEU B 1 98 ? 4.398 -24.141 3.123 1 86.75 98 LEU B O 1
ATOM 2292 N N . PRO B 1 99 ? 2.793 -25.469 3.941 1 84.25 99 PRO B N 1
ATOM 2293 C CA . PRO B 1 99 ? 3.832 -26.328 4.508 1 84.25 99 PRO B CA 1
ATOM 2294 C C . PRO B 1 99 ? 4.844 -26.797 3.465 1 84.25 99 PRO B C 1
ATOM 2296 O O . PRO B 1 99 ? 4.465 -27.406 2.457 1 84.25 99 PRO B O 1
ATOM 2299 N N . GLY B 1 100 ? 6.121 -26.484 3.693 1 84.31 100 GLY B N 1
ATOM 2300 C CA . GLY B 1 100 ? 7.199 -26.938 2.83 1 84.31 100 GLY B CA 1
ATOM 2301 C C . GLY B 1 100 ? 7.266 -26.188 1.513 1 84.31 100 GLY B C 1
ATOM 2302 O O . GLY B 1 100 ? 7.977 -26.594 0.593 1 84.31 100 GLY B O 1
ATOM 2303 N N . ALA B 1 101 ? 6.422 -25.266 1.349 1 82.5 101 ALA B N 1
ATOM 2304 C CA . ALA B 1 101 ? 6.387 -24.547 0.079 1 82.5 101 ALA B CA 1
ATOM 2305 C C . ALA B 1 101 ? 6.734 -23.078 0.275 1 82.5 101 ALA B C 1
ATOM 2307 O O . ALA B 1 101 ? 6.723 -22.578 1.4 1 82.5 101 ALA B O 1
ATOM 2308 N N . ALA B 1 102 ? 7.137 -22.516 -0.74 1 81.88 102 ALA B N 1
ATOM 2309 C CA . ALA B 1 102 ? 7.43 -21.078 -0.717 1 81.88 102 ALA B CA 1
ATOM 2310 C C . ALA B 1 102 ? 6.152 -20.266 -0.562 1 81.88 102 ALA B C 1
ATOM 2312 O O . ALA B 1 102 ? 5.051 -20.766 -0.796 1 81.88 102 ALA B O 1
ATOM 2313 N N . LYS B 1 103 ? 6.355 -19.062 -0.164 1 86.94 103 LYS B N 1
ATOM 2314 C CA . LYS B 1 103 ? 5.234 -18.125 -0.076 1 86.94 103 LYS B CA 1
ATOM 2315 C C . LYS B 1 103 ? 4.512 -18.016 -1.415 1 86.94 103 LYS B C 1
ATOM 2317 O O . LYS B 1 103 ? 5.145 -18.016 -2.473 1 86.94 103 LYS B O 1
ATOM 2322 N N . THR B 1 104 ? 3.18 -18 -1.26 1 87.88 104 THR B N 1
ATOM 2323 C CA . THR B 1 104 ? 2.367 -17.844 -2.463 1 87.88 104 THR B CA 1
ATOM 2324 C C . THR B 1 104 ? 1.184 -16.922 -2.205 1 87.88 104 THR B C 1
ATOM 2326 O O . THR B 1 104 ? 0.858 -16.625 -1.054 1 87.88 104 THR B O 1
ATOM 2329 N N . LYS B 1 105 ? 0.643 -16.438 -3.285 1 92.69 105 LYS B N 1
ATOM 2330 C CA . LYS B 1 105 ? -0.46 -15.484 -3.16 1 92.69 105 LYS B CA 1
ATOM 2331 C C . LYS B 1 105 ? -1.782 -16.125 -3.578 1 92.69 105 LYS B C 1
ATOM 2333 O O . LYS B 1 105 ? -1.833 -16.875 -4.547 1 92.69 105 LYS B O 1
ATOM 2338 N N . VAL B 1 106 ? -2.734 -15.906 -2.812 1 93.44 106 VAL B N 1
ATOM 2339 C CA . VAL B 1 106 ? -4.117 -16.25 -3.141 1 93.44 106 VAL B CA 1
ATOM 2340 C C . VAL B 1 106 ? -4.852 -14.992 -3.609 1 93.44 106 VAL B C 1
ATOM 2342 O O . VAL B 1 106 ? -4.863 -13.969 -2.914 1 93.44 106 VAL B O 1
ATOM 2345 N N . VAL B 1 107 ? -5.379 -15.023 -4.793 1 94.75 107 VAL B N 1
ATOM 2346 C CA . VAL B 1 107 ? -6.137 -13.898 -5.336 1 94.75 107 VAL B CA 1
ATOM 2347 C C . VAL B 1 107 ? -7.598 -14.305 -5.52 1 94.75 107 VAL B C 1
ATOM 2349 O O . VAL B 1 107 ? -7.891 -15.391 -6.016 1 94.75 107 VAL B O 1
ATOM 2352 N N . ALA B 1 108 ? -8.492 -13.523 -5.066 1 94.06 108 ALA B N 1
ATOM 2353 C CA . ALA B 1 108 ? -9.914 -13.812 -5.211 1 94.06 108 ALA B CA 1
ATOM 2354 C C . ALA B 1 108 ? -10.688 -12.555 -5.598 1 94.06 108 ALA B C 1
ATOM 2356 O O . ALA B 1 108 ? -10.25 -11.438 -5.309 1 94.06 108 ALA B O 1
ATOM 2357 N N . ASN B 1 109 ? -11.781 -12.75 -6.348 1 91.69 109 ASN B N 1
ATOM 2358 C CA . ASN B 1 109 ? -12.727 -11.656 -6.57 1 91.69 109 ASN B CA 1
ATOM 2359 C C . ASN B 1 109 ? -13.344 -11.172 -5.258 1 91.69 109 ASN B C 1
ATOM 2361 O O . ASN B 1 109 ? -13.625 -11.969 -4.367 1 91.69 109 ASN B O 1
ATOM 2365 N N . LYS B 1 110 ? -13.508 -9.883 -5.188 1 89.38 110 LYS B N 1
ATOM 2366 C CA . LYS B 1 110 ? -14.062 -9.312 -3.963 1 89.38 110 LYS B CA 1
ATOM 2367 C C . LYS B 1 110 ? -15.547 -9.633 -3.834 1 89.38 110 LYS B C 1
ATOM 2369 O O . LYS B 1 110 ? -16.141 -9.477 -2.76 1 89.38 110 LYS B O 1
ATOM 2374 N N . GLU B 1 111 ? -16.188 -10.133 -4.918 1 85.06 111 GLU B N 1
ATOM 2375 C CA . GLU B 1 111 ? -17.578 -10.578 -4.902 1 85.06 111 GLU B CA 1
ATOM 2376 C C . GLU B 1 111 ? -17.688 -12.086 -5.129 1 85.06 111 GLU B C 1
ATOM 2378 O O . GLU B 1 111 ? -16.969 -12.641 -5.965 1 85.06 111 GLU B O 1
ATOM 2383 N N . PRO B 1 112 ? -18.5 -12.703 -4.301 1 80.56 112 PRO B N 1
ATOM 2384 C CA . PRO B 1 112 ? -18.609 -14.156 -4.426 1 80.56 112 PRO B CA 1
ATOM 2385 C C . PRO B 1 112 ? -19.328 -14.586 -5.711 1 80.56 112 PRO B C 1
ATOM 2387 O O . PRO B 1 112 ? -19.391 -15.781 -6.016 1 80.56 112 PRO B O 1
ATOM 2390 N N . LYS B 1 113 ? -19.828 -13.695 -6.566 1 72.5 113 LYS B N 1
ATOM 2391 C CA . LYS B 1 113 ? -20.547 -14.07 -7.781 1 72.5 113 LYS B CA 1
ATOM 2392 C C . LYS B 1 113 ? -19.594 -14.664 -8.82 1 72.5 113 LYS B C 1
ATOM 2394 O O . LYS B 1 113 ? -19.969 -15.57 -9.57 1 72.5 113 LYS B O 1
ATOM 2399 N N . GLU B 1 114 ? -18.531 -14.039 -8.969 1 63.81 114 GLU B N 1
ATOM 2400 C CA . GLU B 1 114 ? -17.547 -14.555 -9.922 1 63.81 114 GLU B CA 1
ATOM 2401 C C . GLU B 1 114 ? -16.484 -15.391 -9.219 1 63.81 114 GLU B C 1
ATOM 2403 O O . GLU B 1 114 ? -15.68 -14.859 -8.445 1 63.81 114 GLU B O 1
ATOM 2408 N N . GLU B 1 115 ? -16.906 -16.562 -8.734 1 59.72 115 GLU B N 1
ATOM 2409 C CA . GLU B 1 115 ? -16.25 -17.516 -7.84 1 59.72 115 GLU B CA 1
ATOM 2410 C C . GLU B 1 115 ? -14.898 -17.969 -8.398 1 59.72 115 GLU B C 1
ATOM 2412 O O . GLU B 1 115 ? -14.75 -19.109 -8.82 1 59.72 115 GLU B O 1
ATOM 2417 N N . THR B 1 116 ? -14.039 -16.828 -8.422 1 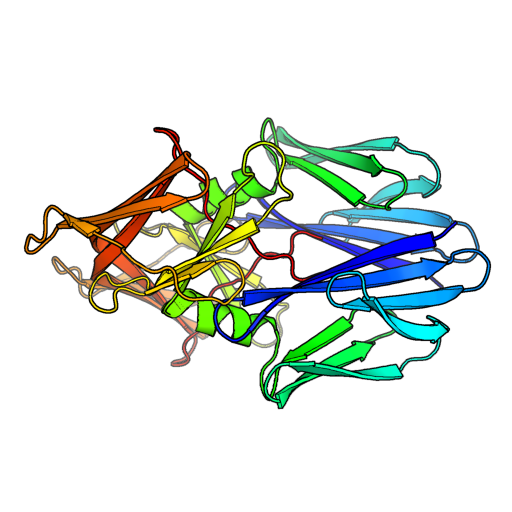81.94 116 THR B N 1
ATOM 2418 C CA . THR B 1 116 ? -12.789 -17.359 -8.969 1 81.94 116 THR B CA 1
ATOM 2419 C C . THR B 1 116 ? -11.617 -17.031 -8.055 1 81.94 116 THR B C 1
ATOM 2421 O O . THR B 1 116 ? -11.391 -15.867 -7.719 1 81.94 116 THR B O 1
ATOM 2424 N N . VAL B 1 117 ? -11.203 -18.078 -7.371 1 91 117 VAL B N 1
ATOM 2425 C CA . VAL B 1 117 ? -9.961 -18 -6.598 1 91 117 VAL B CA 1
ATOM 2426 C C . VAL B 1 117 ? -8.789 -18.484 -7.453 1 91 117 VAL B C 1
ATOM 2428 O O . VAL B 1 117 ? -8.914 -19.469 -8.188 1 91 117 VAL B O 1
ATOM 2431 N N . TYR B 1 118 ? -7.758 -17.719 -7.312 1 92.62 118 TYR B N 1
ATOM 2432 C CA . TYR B 1 118 ? -6.586 -18.016 -8.133 1 92.62 118 TYR B CA 1
ATOM 2433 C C . TYR B 1 118 ? -5.352 -18.219 -7.262 1 92.62 118 TYR B C 1
ATOM 2435 O O . TYR B 1 118 ? -5.16 -17.516 -6.27 1 92.62 118 TYR B O 1
ATOM 2443 N N . PHE B 1 119 ? -4.605 -19.188 -7.695 1 88.56 119 PHE B N 1
ATOM 2444 C CA . PHE B 1 119 ? -3.275 -19.406 -7.148 1 88.56 119 PHE B CA 1
ATOM 2445 C C . PHE B 1 119 ? -2.213 -19.281 -8.234 1 88.56 119 PHE B C 1
ATOM 2447 O O . PHE B 1 119 ? -2.266 -19.984 -9.25 1 88.56 119 PHE B O 1
ATOM 2454 N N . ARG B 1 120 ? -1.348 -18.391 -8.023 1 83.25 120 ARG B N 1
ATOM 2455 C CA . ARG B 1 120 ? -0.281 -18.125 -8.984 1 83.25 120 ARG B CA 1
ATOM 2456 C C . ARG B 1 120 ? -0.844 -17.938 -10.391 1 83.25 120 ARG B C 1
ATOM 2458 O O . ARG B 1 120 ? -0.33 -18.516 -11.344 1 83.25 120 ARG B O 1
ATOM 2465 N N . GLY B 1 121 ? -1.899 -17.375 -10.453 1 86.06 121 GLY B N 1
ATOM 2466 C CA . GLY B 1 121 ? -2.479 -17 -11.734 1 86.06 121 GLY B CA 1
ATOM 2467 C C . GLY B 1 121 ? -3.383 -18.078 -12.305 1 86.06 121 GLY B C 1
ATOM 2468 O O . GLY B 1 121 ? -3.988 -17.891 -13.367 1 86.06 121 GLY B O 1
ATOM 2469 N N . LYS B 1 122 ? -3.436 -19.156 -11.648 1 88.44 122 LYS B N 1
ATOM 2470 C CA . LYS B 1 122 ? -4.281 -20.25 -12.117 1 88.44 122 LYS B CA 1
ATOM 2471 C C . LYS B 1 122 ? -5.539 -20.375 -11.266 1 88.44 122 LYS B C 1
ATOM 2473 O O . LYS B 1 122 ? -5.465 -20.359 -10.031 1 88.44 122 LYS B O 1
ATOM 2478 N N . LYS B 1 123 ? -6.555 -20.547 -11.969 1 90.25 123 LYS B N 1
ATOM 2479 C CA . LYS B 1 123 ? -7.828 -20.734 -11.281 1 90.25 123 LYS B CA 1
ATOM 2480 C C . LYS B 1 123 ? -7.867 -22.047 -10.523 1 90.25 123 LYS B C 1
ATOM 2482 O O . LYS B 1 123 ? -7.457 -23.094 -11.047 1 90.25 123 LYS B O 1
ATOM 2487 N N . LEU B 1 124 ? -8.312 -21.969 -9.312 1 88.38 124 LEU B N 1
ATOM 2488 C CA . LEU B 1 124 ? -8.398 -23.172 -8.508 1 88.38 124 LEU B CA 1
ATOM 2489 C C . LEU B 1 124 ? -9.656 -23.969 -8.859 1 88.38 124 LEU B C 1
ATOM 2491 O O . LEU B 1 124 ? -10.75 -23.406 -8.93 1 88.38 124 LEU B O 1
ATOM 2495 N N . PRO B 1 125 ? -9.445 -25.219 -9.055 1 84.81 125 PRO B N 1
ATOM 2496 C CA . PRO B 1 125 ? -10.609 -26.062 -9.32 1 84.81 125 PRO B CA 1
ATOM 2497 C C . PRO B 1 125 ? -11.281 -26.562 -8.047 1 84.81 125 PRO B C 1
ATOM 2499 O O . PRO B 1 125 ? -10.672 -26.531 -6.973 1 84.81 125 PRO B O 1
ATOM 2502 N N . GLY B 1 126 ? -12.523 -26.922 -8.109 1 83.25 126 GLY B N 1
ATOM 2503 C CA . GLY B 1 126 ? -13.227 -27.656 -7.062 1 83.25 126 GLY B CA 1
ATOM 2504 C C . GLY B 1 126 ? -13.586 -26.781 -5.871 1 83.25 126 GLY B C 1
ATOM 2505 O O . GLY B 1 126 ? -13.594 -27.25 -4.734 1 83.25 126 GLY B O 1
ATOM 2506 N N . ILE B 1 127 ? -13.688 -25.609 -6.086 1 88.69 127 ILE B N 1
ATOM 2507 C CA . ILE B 1 127 ? -14.102 -24.75 -4.988 1 88.69 127 ILE B CA 1
ATOM 2508 C C . ILE B 1 127 ? -15.562 -25.016 -4.645 1 88.69 127 ILE B C 1
ATOM 2510 O O . ILE B 1 127 ? -16.422 -25.062 -5.531 1 88.69 127 ILE B O 1
ATOM 2514 N N . LYS B 1 128 ? -15.82 -25.266 -3.395 1 88.44 128 LYS B N 1
ATOM 2515 C CA . LYS B 1 128 ? -17.172 -25.484 -2.902 1 88.44 128 LYS B CA 1
ATOM 2516 C C . LYS B 1 128 ? -17.766 -24.203 -2.316 1 88.44 128 LYS B C 1
ATOM 2518 O O . LYS B 1 128 ? -17.125 -23.516 -1.528 1 88.44 128 LYS B O 1
ATOM 2523 N N . ARG B 1 129 ? -18.922 -23.938 -2.762 1 87.19 129 ARG B N 1
ATOM 2524 C CA . ARG B 1 129 ? -19.672 -22.828 -2.182 1 87.19 129 ARG B CA 1
ATOM 2525 C C . ARG B 1 129 ? -20.594 -23.297 -1.07 1 87.19 129 ARG B C 1
ATOM 2527 O O . ARG B 1 129 ? -21.359 -24.25 -1.259 1 87.19 129 ARG B O 1
ATOM 2534 N N . THR B 1 130 ? -20.328 -22.688 0.021 1 82.69 130 THR B N 1
ATOM 2535 C CA . THR B 1 130 ? -21.188 -23.016 1.146 1 82.69 130 THR B CA 1
ATOM 2536 C C . THR B 1 130 ? -21.828 -21.766 1.732 1 82.69 130 THR B C 1
ATOM 2538 O O . THR B 1 130 ? -21.281 -20.656 1.595 1 82.69 130 THR B O 1
ATOM 2541 N N . LYS B 1 131 ? -23.016 -21.781 2.451 1 74.75 131 LYS B N 1
ATOM 2542 C CA . LYS B 1 131 ? -23.734 -20.703 3.107 1 74.75 131 LYS B CA 1
ATOM 2543 C C . LYS B 1 131 ? -24.125 -19.625 2.105 1 74.75 131 LYS B C 1
ATOM 2545 O O . LYS B 1 131 ? -23.922 -18.422 2.354 1 74.75 131 LYS B O 1
ATOM 2550 N N . VAL B 1 132 ? -24.469 -20.109 0.952 1 69.81 132 VAL B N 1
ATOM 2551 C CA . VAL B 1 132 ? -24.875 -19.188 -0.107 1 69.81 132 VAL B CA 1
ATOM 2552 C C . VAL B 1 132 ? -26.219 -18.531 0.259 1 69.81 132 VAL B C 1
ATOM 2554 O O . VAL B 1 132 ? -27.281 -19.062 -0.06 1 69.81 132 VAL B O 1
ATOM 2557 N N . LEU B 1 133 ? -26.031 -17.672 1.199 1 77.12 133 LEU B N 1
ATOM 2558 C CA . LEU B 1 133 ? -27.172 -16.859 1.618 1 77.12 133 LEU B CA 1
ATOM 2559 C C . LEU B 1 133 ? -27.062 -15.438 1.077 1 77.12 133 LEU B C 1
ATOM 2561 O O . LEU B 1 133 ? -26.047 -15.078 0.479 1 77.12 133 LEU B O 1
ATOM 2565 N N . ALA B 1 134 ? -28.094 -14.641 1.264 1 76.62 134 ALA B N 1
ATOM 2566 C CA . ALA B 1 134 ? -28.156 -13.289 0.712 1 76.62 134 ALA B CA 1
ATOM 2567 C C . ALA B 1 134 ? -26.984 -12.438 1.189 1 76.62 134 ALA B C 1
ATOM 2569 O O . ALA B 1 134 ? -26.484 -11.602 0.445 1 76.62 134 ALA B O 1
ATOM 2570 N N . ALA B 1 135 ? -26.484 -12.742 2.387 1 84.94 135 ALA B N 1
ATOM 2571 C CA . ALA B 1 135 ? -25.469 -11.844 2.932 1 84.94 135 ALA B CA 1
ATOM 2572 C C . ALA B 1 135 ? -24.203 -12.602 3.305 1 84.94 135 ALA B C 1
ATOM 2574 O O . ALA B 1 135 ? -23.266 -12.031 3.885 1 84.94 135 ALA B O 1
ATOM 2575 N N . PHE B 1 136 ? -24.219 -13.984 3.012 1 87.44 136 PHE B N 1
ATOM 2576 C CA . PHE B 1 136 ? -23.062 -14.805 3.375 1 87.44 136 PHE B CA 1
ATOM 2577 C C . PHE B 1 136 ? -22.75 -15.82 2.277 1 87.44 136 PHE B C 1
ATOM 2579 O O . PHE B 1 136 ? -23.656 -16.391 1.67 1 87.44 136 PHE B O 1
ATOM 2586 N N . CYS B 1 137 ? -21.516 -15.883 1.98 1 89.44 137 CYS B N 1
ATOM 2587 C CA . CYS B 1 137 ? -21.031 -16.922 1.076 1 89.44 137 CYS B CA 1
ATOM 2588 C C . CYS B 1 137 ? -19.641 -17.375 1.474 1 89.44 137 CYS B C 1
ATOM 2590 O O . CYS B 1 137 ? -18.75 -16.562 1.705 1 89.44 137 CYS B O 1
ATOM 2592 N N . ASP B 1 138 ? -19.516 -18.625 1.652 1 92.06 138 ASP B N 1
ATOM 2593 C CA . ASP B 1 138 ? -18.188 -19.172 1.935 1 92.06 138 ASP B CA 1
ATOM 2594 C C . ASP B 1 138 ? -17.688 -20.016 0.769 1 92.06 138 ASP B C 1
ATOM 2596 O O . ASP B 1 138 ? -18.453 -20.766 0.157 1 92.06 138 ASP B O 1
ATOM 2600 N N . LEU B 1 139 ? -16.438 -19.797 0.412 1 92.25 139 LEU B N 1
ATOM 2601 C CA . LEU B 1 139 ? -15.734 -20.656 -0.539 1 92.25 139 LEU B CA 1
ATOM 2602 C C . LEU B 1 139 ? -14.703 -21.516 0.174 1 92.25 139 LEU B C 1
ATOM 2604 O O . LEU B 1 139 ? -13.883 -21.016 0.941 1 92.25 139 LEU B O 1
ATOM 2608 N N . GLU B 1 140 ? -14.836 -22.781 -0.043 1 92.88 140 GLU B N 1
ATOM 2609 C CA . GLU B 1 140 ? -13.945 -23.719 0.643 1 92.88 140 GLU B CA 1
ATOM 2610 C C . GLU B 1 140 ? -13.234 -24.625 -0.35 1 92.88 140 GLU B C 1
ATOM 2612 O O . GLU B 1 140 ? -13.836 -25.078 -1.33 1 92.88 140 GLU B O 1
ATOM 2617 N N . TRP B 1 141 ? -11.945 -24.766 -0.053 1 92.5 141 TRP B N 1
ATOM 2618 C CA . TRP B 1 141 ? -11.188 -25.719 -0.852 1 92.5 141 TRP B CA 1
ATOM 2619 C C . TRP B 1 141 ? -10.016 -26.281 -0.056 1 92.5 141 TRP B C 1
ATOM 2621 O O . TRP B 1 141 ? -9.727 -25.812 1.049 1 92.5 141 TRP B O 1
ATOM 2631 N N . LYS B 1 142 ? -9.578 -27.359 -0.651 1 90.62 142 LYS B N 1
ATOM 2632 C CA . LYS B 1 142 ? -8.375 -27.984 -0.091 1 90.62 142 LYS B CA 1
ATOM 2633 C C . LYS B 1 142 ? -7.227 -27.953 -1.092 1 90.62 142 LYS B C 1
ATOM 2635 O O . LYS B 1 142 ? -7.43 -28.172 -2.287 1 90.62 142 LYS B O 1
ATOM 2640 N N . TYR B 1 143 ? -6.105 -27.5 -0.596 1 88.12 143 TYR B N 1
ATOM 2641 C CA . TYR B 1 143 ? -4.902 -27.5 -1.418 1 88.12 143 TYR B CA 1
ATOM 2642 C C . TYR B 1 143 ? -3.713 -28.062 -0.648 1 88.12 143 TYR B C 1
ATOM 2644 O O . TYR B 1 143 ? -3.348 -27.531 0.409 1 88.12 143 TYR B O 1
ATOM 2652 N N . ASN B 1 144 ? -3.109 -29.109 -1.141 1 85.88 144 ASN B N 1
ATOM 2653 C CA . ASN B 1 144 ? -1.994 -29.781 -0.485 1 85.88 144 ASN B CA 1
ATOM 2654 C C . ASN B 1 144 ? -2.305 -30.094 0.978 1 85.88 144 ASN B C 1
ATOM 2656 O O . ASN B 1 144 ? -1.507 -29.766 1.863 1 85.88 144 ASN B O 1
ATOM 2660 N N . GLU B 1 145 ? -3.547 -30.562 1.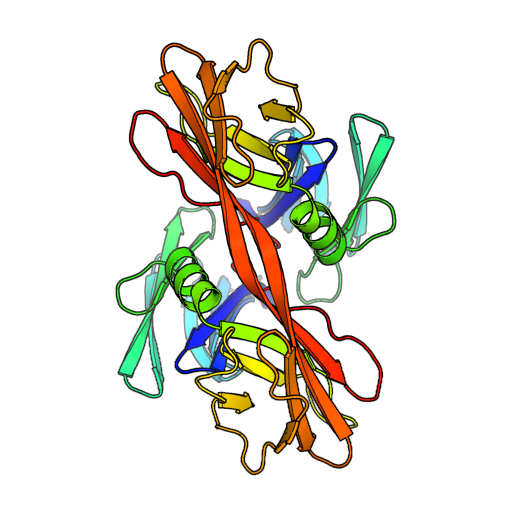3 1 87.62 145 GLU B N 1
ATOM 2661 C CA . GLU B 1 145 ? -4.016 -31.047 2.596 1 87.62 145 GLU B CA 1
ATOM 2662 C C . GLU B 1 145 ? -4.27 -29.875 3.557 1 87.62 145 GLU B C 1
ATOM 2664 O O . GLU B 1 145 ? -4.453 -30.094 4.758 1 87.62 145 GLU B O 1
ATOM 2669 N N . VAL B 1 146 ? -4.117 -28.734 3.064 1 91.12 146 VAL B N 1
ATOM 2670 C CA . VAL B 1 146 ? -4.438 -27.547 3.863 1 91.12 146 VAL B CA 1
ATOM 2671 C C . VAL B 1 146 ? -5.844 -27.062 3.527 1 91.12 146 VAL B C 1
ATOM 2673 O O . VAL B 1 146 ? -6.215 -26.984 2.354 1 91.12 146 VAL B O 1
ATOM 2676 N N . GLU B 1 147 ? -6.609 -26.828 4.539 1 94.25 147 GLU B N 1
ATOM 2677 C CA . GLU B 1 147 ? -7.977 -26.344 4.34 1 94.25 147 GLU B CA 1
ATOM 2678 C C . GLU B 1 147 ? -8.016 -24.828 4.23 1 94.25 147 GLU B C 1
ATOM 2680 O O . GLU B 1 147 ? -7.438 -24.125 5.062 1 94.25 147 GLU B O 1
ATOM 2685 N N . PHE B 1 148 ? -8.633 -24.391 3.211 1 95 148 PHE B N 1
ATOM 2686 C CA . PHE B 1 148 ? -8.82 -22.953 3 1 95 148 PHE B CA 1
ATOM 2687 C C . PHE B 1 148 ? -10.305 -22.609 2.992 1 95 148 PHE B C 1
ATOM 2689 O O . PHE B 1 148 ? -11.133 -23.406 2.562 1 95 148 PHE B O 1
ATOM 2696 N N . LYS B 1 149 ? -10.57 -21.438 3.461 1 94.81 149 LYS B N 1
ATOM 2697 C CA . LYS B 1 149 ? -11.922 -20.875 3.408 1 94.81 149 LYS B CA 1
ATOM 2698 C C . LYS B 1 149 ? -11.891 -19.359 3.217 1 94.81 149 LYS B C 1
ATOM 2700 O O . LYS B 1 149 ? -11.109 -18.672 3.865 1 94.81 149 LYS B O 1
ATOM 2705 N N . ILE B 1 150 ? -12.609 -18.844 2.297 1 94.25 150 ILE B N 1
ATOM 2706 C CA . ILE B 1 150 ? -12.875 -17.406 2.225 1 94.25 150 ILE B CA 1
ATOM 2707 C C . ILE B 1 150 ? -14.297 -17.125 2.691 1 94.25 150 ILE B C 1
ATOM 2709 O O . ILE B 1 150 ? -15.258 -17.656 2.135 1 94.25 150 ILE B O 1
ATOM 2713 N N . GLU B 1 151 ? -14.445 -16.359 3.693 1 93.12 151 GLU B N 1
ATOM 2714 C CA . GLU B 1 151 ? -15.742 -15.938 4.207 1 93.12 151 GLU B CA 1
ATOM 2715 C C . GLU B 1 151 ? -16.141 -14.578 3.639 1 93.12 151 GLU B C 1
ATOM 2717 O O . GLU B 1 151 ? -15.508 -13.562 3.926 1 93.12 151 GLU B O 1
ATOM 2722 N N . PHE B 1 152 ? -17.156 -14.578 2.805 1 91.44 152 PHE B N 1
ATOM 2723 C CA . PHE B 1 152 ? -17.734 -13.336 2.293 1 91.44 152 PHE B CA 1
ATOM 2724 C C . PHE B 1 152 ? -18.922 -12.906 3.141 1 91.44 152 PHE B C 1
ATOM 2726 O O . PHE B 1 152 ? -19.828 -13.703 3.412 1 91.44 152 PHE B O 1
ATOM 2733 N N . ARG B 1 153 ? -18.953 -11.719 3.602 1 90.31 153 ARG B N 1
ATOM 2734 C CA . ARG B 1 153 ? -20.047 -11.141 4.371 1 90.31 153 ARG B CA 1
ATOM 2735 C C . ARG B 1 153 ? -20.484 -9.797 3.787 1 90.31 153 ARG B C 1
ATOM 2737 O O . ARG B 1 153 ? -19.641 -8.961 3.455 1 90.31 153 ARG B O 1
ATOM 2744 N N . LEU B 1 154 ? -21.656 -9.742 3.439 1 87.12 154 LEU B N 1
ATOM 2745 C CA . LEU B 1 154 ? -22.203 -8.461 2.998 1 87.12 154 LEU B CA 1
ATOM 2746 C C . LEU B 1 154 ? -22.438 -7.535 4.184 1 87.12 154 LEU B C 1
ATOM 2748 O O . LEU B 1 154 ? -23.25 -7.84 5.066 1 87.12 154 LEU B O 1
ATOM 2752 N N . GLU B 1 155 ? -21.625 -6.578 4.309 1 85.56 155 GLU B N 1
ATOM 2753 C CA . GLU B 1 155 ? -21.719 -5.648 5.43 1 85.56 155 GLU B CA 1
ATOM 2754 C C . GLU B 1 155 ? -21.969 -4.223 4.941 1 85.56 155 GLU B C 1
ATOM 2756 O O . GLU B 1 155 ? -21.672 -3.893 3.793 1 85.56 155 GLU B O 1
ATOM 2761 N N . ARG B 1 156 ? -22.781 -3.578 5.77 1 84.62 156 ARG B N 1
ATOM 2762 C CA . ARG B 1 156 ? -22.922 -2.15 5.5 1 84.62 156 ARG B CA 1
ATOM 2763 C C . ARG B 1 156 ? -21.672 -1.391 5.957 1 84.62 156 ARG B C 1
ATOM 2765 O O . ARG B 1 156 ? -21.297 -1.453 7.133 1 84.62 156 ARG B O 1
ATOM 2772 N N . THR B 1 157 ? -21.016 -0.853 5.023 1 86.44 157 THR B N 1
ATOM 2773 C CA . THR B 1 157 ? -19.797 -0.105 5.348 1 86.44 157 THR B CA 1
ATOM 2774 C C . THR B 1 157 ? -19.859 1.303 4.762 1 86.44 157 THR B C 1
ATOM 2776 O O . THR B 1 157 ? -20.422 1.509 3.684 1 86.44 157 THR B O 1
ATOM 2779 N N . TRP B 1 158 ? -19.312 2.18 5.578 1 87.31 158 TRP B N 1
ATOM 2780 C CA . TRP B 1 158 ? -19.203 3.535 5.055 1 87.31 158 TRP B CA 1
ATOM 2781 C C . TRP B 1 158 ? -18.078 3.631 4.02 1 87.31 158 TRP B C 1
ATOM 2783 O O . TRP B 1 158 ? -17 3.07 4.211 1 87.31 158 TRP B O 1
ATOM 2793 N N . THR B 1 159 ? -18.453 4.207 2.924 1 88.88 159 THR B N 1
ATOM 2794 C CA . THR B 1 159 ? -17.438 4.582 1.95 1 88.88 159 THR B CA 1
ATOM 2795 C C . THR B 1 159 ? -17.234 6.094 1.935 1 88.88 159 THR B C 1
ATOM 2797 O O . THR B 1 159 ? -18.188 6.855 2.121 1 88.88 159 THR B O 1
ATOM 2800 N N . GLU B 1 160 ? -16 6.527 1.865 1 91.06 160 GLU B N 1
ATOM 2801 C CA . GLU B 1 160 ? -15.672 7.949 1.903 1 91.06 160 GLU B CA 1
ATOM 2802 C C . GLU B 1 160 ? -15.023 8.398 0.597 1 91.06 160 GLU B C 1
ATOM 2804 O O . GLU B 1 160 ? -14.141 7.719 0.07 1 91.06 160 GLU B O 1
ATOM 2809 N N . THR B 1 161 ? -15.508 9.484 0.023 1 93.38 161 THR B N 1
ATOM 2810 C CA . THR B 1 161 ? -14.938 10.117 -1.16 1 93.38 161 THR B CA 1
ATOM 2811 C C . THR B 1 161 ? -14.602 11.578 -0.876 1 93.38 161 THR B C 1
ATOM 2813 O O . THR B 1 161 ? -15.469 12.359 -0.472 1 93.38 161 THR B O 1
ATOM 2816 N N . LEU B 1 162 ? -13.367 11.898 -1.038 1 95.38 162 LEU B N 1
ATOM 2817 C CA . LEU B 1 162 ? -12.977 13.297 -0.872 1 95.38 162 LEU B CA 1
ATOM 2818 C C . LEU B 1 162 ? -13.102 14.055 -2.188 1 95.38 162 LEU B C 1
ATOM 2820 O O . LEU B 1 162 ? -12.625 13.594 -3.227 1 95.38 162 LEU B O 1
ATOM 2824 N N . VAL B 1 163 ? -13.773 15.148 -2.137 1 95.75 163 VAL B N 1
ATOM 2825 C CA . VAL B 1 163 ? -13.922 16.062 -3.271 1 95.75 163 VAL B CA 1
ATOM 2826 C C . VAL B 1 163 ? -13.273 17.406 -2.951 1 95.75 163 VAL B C 1
ATOM 2828 O O . VAL B 1 163 ? -13.594 18.031 -1.937 1 95.75 163 VAL B O 1
ATOM 2831 N N . MET B 1 164 ? -12.289 17.766 -3.711 1 95.06 164 MET B N 1
ATOM 2832 C CA . MET B 1 164 ? -11.625 19.062 -3.605 1 95.06 164 MET B CA 1
ATOM 2833 C C . MET B 1 164 ? -11.898 19.922 -4.836 1 95.06 164 MET B C 1
ATOM 2835 O O . MET B 1 164 ? -11.461 19.594 -5.938 1 95.06 164 MET B O 1
ATOM 2839 N N . ASP B 1 165 ? -12.594 21.016 -4.699 1 92.62 165 ASP B N 1
ATOM 2840 C CA . ASP B 1 165 ? -12.984 21.906 -5.789 1 92.62 165 ASP B CA 1
ATOM 2841 C C . ASP B 1 165 ? -13.633 21.125 -6.93 1 92.62 165 ASP B C 1
ATOM 2843 O O . ASP B 1 165 ? -13.227 21.25 -8.086 1 92.62 165 ASP B O 1
ATOM 2847 N N . LYS B 1 166 ? -14.5 20.234 -6.652 1 90.44 166 LYS B N 1
ATOM 2848 C CA . LYS B 1 166 ? -15.375 19.5 -7.551 1 90.44 166 LYS B CA 1
ATOM 2849 C C . LYS B 1 166 ? -14.625 18.359 -8.227 1 90.44 166 LYS B C 1
ATOM 2851 O O . LYS B 1 166 ? -15.102 17.781 -9.211 1 90.44 166 LYS B O 1
ATOM 2856 N N . THR B 1 167 ? -13.445 18.109 -7.746 1 93.12 167 THR B N 1
ATOM 2857 C CA . THR B 1 167 ? -12.68 17 -8.305 1 93.12 167 THR B CA 1
ATOM 2858 C C . THR B 1 167 ? -12.438 15.922 -7.242 1 93.12 167 THR B C 1
ATOM 2860 O O . THR B 1 167 ? -12.07 16.234 -6.109 1 93.12 167 THR B O 1
ATOM 2863 N N . ILE B 1 168 ? -12.633 14.711 -7.656 1 92.81 168 ILE B N 1
ATOM 2864 C CA . ILE B 1 168 ? -12.422 13.594 -6.738 1 92.81 168 ILE B CA 1
ATOM 2865 C C . ILE B 1 168 ? -10.922 13.391 -6.52 1 92.81 168 ILE B C 1
ATOM 2867 O O . ILE B 1 168 ? -10.141 13.445 -7.469 1 92.81 168 ILE B O 1
ATOM 2871 N N . VAL B 1 169 ? -10.555 13.227 -5.254 1 92.56 169 VAL B N 1
ATOM 2872 C CA . VAL B 1 169 ? -9.164 12.977 -4.887 1 92.56 169 VAL B CA 1
ATOM 2873 C C . VAL B 1 169 ? -8.969 11.492 -4.578 1 92.56 169 VAL B C 1
ATOM 2875 O O . VAL B 1 169 ? -9.734 10.906 -3.807 1 92.56 169 VAL B O 1
ATOM 2878 N N . ASP B 1 170 ? -7.914 10.938 -5.145 1 85.69 170 ASP B N 1
ATOM 2879 C CA . ASP B 1 170 ? -7.652 9.523 -4.914 1 85.69 170 ASP B CA 1
ATOM 2880 C C . ASP B 1 170 ? -7.117 9.289 -3.5 1 85.69 170 ASP B C 1
ATOM 2882 O O . ASP B 1 170 ? -6.414 10.133 -2.949 1 85.69 170 ASP B O 1
ATOM 2886 N N . HIS B 1 171 ? -7.473 8.133 -2.99 1 88.19 171 HIS B N 1
ATOM 2887 C CA . HIS B 1 171 ? -6.945 7.758 -1.684 1 88.19 171 HIS B CA 1
ATOM 2888 C C . HIS B 1 171 ? -5.422 7.699 -1.701 1 88.19 171 HIS B C 1
ATOM 2890 O O . HIS B 1 171 ? -4.824 7.285 -2.697 1 88.19 171 HIS B O 1
ATOM 2896 N N . PHE B 1 172 ? -4.957 8.094 -0.667 1 88.06 172 PHE B N 1
ATOM 2897 C CA . PHE B 1 172 ? -3.506 8.062 -0.515 1 88.06 172 PHE B CA 1
ATOM 2898 C C . PHE B 1 172 ? -3.01 6.629 -0.375 1 88.06 172 PHE B C 1
ATOM 2900 O O . PHE B 1 172 ? -3.605 5.828 0.348 1 88.06 172 PHE B O 1
ATOM 2907 N N . GLN B 1 173 ? -1.941 6.324 -1.091 1 79.5 173 GLN B N 1
ATOM 2908 C CA . GLN B 1 173 ? -1.251 5.043 -0.953 1 79.5 173 GLN B CA 1
ATOM 2909 C C . GLN B 1 173 ? 0.112 5.223 -0.292 1 79.5 173 GLN B C 1
ATOM 2911 O O . GLN B 1 173 ? 1.034 5.773 -0.897 1 79.5 173 GLN B O 1
ATOM 2916 N N . PRO B 1 174 ? 0.272 4.715 0.941 1 84.06 174 PRO B N 1
ATOM 2917 C CA . PRO B 1 174 ? 1.534 4.93 1.651 1 84.06 174 PRO B CA 1
ATOM 2918 C C . PRO B 1 174 ? 2.695 4.145 1.044 1 84.06 174 PRO B C 1
ATOM 2920 O O . PRO B 1 174 ? 2.504 3.021 0.573 1 84.06 174 PRO B O 1
ATOM 2923 N N . ARG B 1 175 ? 3.885 4.766 1.171 1 77.19 175 ARG B N 1
ATOM 2924 C CA . ARG B 1 175 ? 5.102 4.09 0.732 1 77.19 175 ARG B CA 1
ATOM 2925 C C . ARG B 1 175 ? 5.707 3.262 1.861 1 77.19 175 ARG B C 1
ATOM 2927 O O . ARG B 1 175 ? 5.703 3.686 3.02 1 77.19 175 ARG B O 1
ATOM 2934 N N . GLN B 1 176 ? 6.039 1.981 1.591 1 71.62 176 GLN B N 1
ATOM 2935 C CA . GLN B 1 176 ? 6.605 1.09 2.598 1 71.62 176 GLN B CA 1
ATOM 2936 C C . GLN B 1 176 ? 7.98 0.579 2.17 1 71.62 176 GLN B C 1
ATOM 2938 O O . GLN B 1 176 ? 8.336 -0.569 2.447 1 71.62 176 GLN B O 1
ATOM 2943 N N . GLY B 1 177 ? 8.844 1.405 1.527 1 68.31 177 GLY B N 1
ATOM 2944 C CA . GLY B 1 177 ? 10.211 1.056 1.184 1 68.31 177 GLY B CA 1
ATOM 2945 C C . GLY B 1 177 ? 10.578 1.413 -0.244 1 68.31 177 GLY B C 1
ATOM 2946 O O . GLY B 1 177 ? 9.703 1.66 -1.073 1 68.31 177 GLY B O 1
#

Organism: NCBI:txid1561998

Radius of gyration: 21.93 Å; Cα contacts (8 Å, |Δi|>4): 787; chains: 2; bounding box: 61×60×46 Å

Foldseek 3Di:
DKDWDDKDWADDLQAIKIWTWIADDPVQWIFIDINNHTDDIDHLPDQDWDWDDDPPGKIWIWTQDDVPSDIWIAIRHHTRVVNVVVQVVFKDKDWDDDVVDDIWIWIDTLDVPPQFIDTNNHGDPDWDWDPPDPFWIKTWDDDPNDIDIDIGGRDDDDDDWDADPNHTDDDDDDDDD/DKDWDDKDWADDLQAIKIWTWIADDPVQWIFIDINNHTDDIDHLPDQDWDWDDDPPGKIWIWTQDDPPSDIWIAIRHHTRVVNVVVQVVFKDKDWDDDVVDDIWIWIATLDCPVVFIDTNNHTDPDWDWDPPDPFWIKTWDDDPNDIDIDIGGRDDDDDDWDADPNRTDDDDDDDDD

pLDDT: mean 84.64, std 9.3, range [48.59, 95.75]

InterPro domains:
  IPR010695 Fas apoptotic inhibitory molecule 1 [PF06905] (7-123)